Protein 6CDB (pdb70)

Organism: Staphylococcus aureus (NCBI:txid1280)

Solvent-accessible surface area: 12691 Å² total; per-residue (Å²): 149,146,125,65,104,82,30,94,106,141,56,59,81,39,120,142,9,20,69,33,130,13,36,58,66,0,0,72,20,8,16,118,63,104,6,22,22,29,94,0,14,149,105,21,87,6,17,105,66,9,0,30,89,11,0,121,61,0,86,76,46,134,3,2,96,34,144,121,114,78,155,43,81,22,9,22,16,38,62,124,128,10,19,62,61,10,102,124,57,64,118,108,81,120,61,126,176,182,80,104,82,46,109,89,173,55,68,90,37,114,140,7,19,66,32,135,14,40,58,70,0,0,73,19,8,20,116,58,84,5,31,31,28,86,0,14,157,111,22,81,5,20,109,60,8,0,48,76,11,1,156,54,0,86,75,40,132,1,2,95,29,107,209,90,67,194,47,86,22,28,26,15,31,61,117,129,11,16,64,62,10,99,124,56,70,121,110,84,126,67,126,181

Sequence (192 aa):
SEINTDTLERVTEIFKALGDYNRIRIMELLSVSEASVGHISHQLNLSQSNVSHQLKLLKSLHLVKAKRQGQSMIYSLDDIHVATMLKQAIHHANHPKINTDTLERVTEIFKALGDYNRIRIMELLSVSEASVGHISHQLNLSQSNVSHQLKLLKSLHLVKAKRQGQSMIYSLDDIHVATMLKQAIHHANHPK

GO terms:
  GO:0042802 identical protein binding (F, IPI)

B-factor: mean 38.33, std 10.95, range [23.07, 82.09]

Structure (mmCIF, N/CA/C/O backbone):
data_6CDB
#
_entry.id   6CDB
#
_cell.length_a   54.546
_cell.length_b   73.360
_cell.length_c   50.158
_cell.angle_alpha   90.000
_cell.angle_beta   90.000
_cell.angle_gamma   90.000
#
_symmetry.space_group_name_H-M   'P 21 21 2'
#
loop_
_entity.id
_entity.type
_entity.pdbx_description
1 polymer 'ArsR family transcriptional regulator'
2 non-polymer 'ZINC ION'
3 non-polymer 'CHLORIDE ION'
4 non-polymer 'TETRAETHYLENE GLYCOL'
5 non-polymer 'SODIUM ION'
6 water water
#
loop_
_atom_site.group_PDB
_atom_site.id
_atom_site.type_symbol
_atom_site.label_atom_id
_atom_site.label_alt_id
_atom_site.label_comp_id
_atom_site.label_asym_id
_atom_site.label_entity_id
_atom_site.label_seq_id
_atom_site.pdbx_PDB_ins_code
_atom_site.Cartn_x
_atom_site.Cartn_y
_atom_site.Cartn_z
_atom_site.occupancy
_atom_site.B_iso_or_equiv
_atom_site.auth_seq_id
_atom_site.auth_comp_id
_atom_site.auth_asym_id
_atom_site.auth_atom_id
_atom_site.pdbx_PDB_model_num
ATOM 1 N N . SER A 1 6 ? -12.615 82.680 -12.301 1.00 77.47 6 SER A N 1
ATOM 2 C CA . SER A 1 6 ? -13.722 82.765 -13.253 1.00 79.72 6 SER A CA 1
ATOM 3 C C . SER A 1 6 ? -13.286 83.466 -14.546 1.00 75.97 6 SER A C 1
ATOM 4 O O . SER A 1 6 ? -12.140 83.325 -14.972 1.00 77.43 6 SER A O 1
ATOM 7 N N . GLU A 1 7 ? -14.217 84.196 -15.173 1.00 76.61 7 GLU A N 1
ATOM 8 C CA . GLU A 1 7 ? -13.938 85.015 -16.360 1.00 72.64 7 GLU A CA 1
ATOM 9 C C . GLU A 1 7 ? -13.498 84.163 -17.556 1.00 69.72 7 GLU A C 1
ATOM 10 O O . GLU A 1 7 ? -12.640 84.566 -18.347 1.00 67.45 7 GLU A O 1
ATOM 16 N N . ILE A 1 8 ? -14.099 82.982 -17.711 1.00 71.08 8 ILE A N 1
ATOM 17 C CA . ILE A 1 8 ? -13.846 82.133 -18.883 1.00 64.68 8 ILE A CA 1
ATOM 18 C C . ILE A 1 8 ? -14.829 82.586 -19.963 1.00 62.85 8 ILE A C 1
ATOM 19 O O . ILE A 1 8 ? -15.996 82.186 -20.009 1.00 67.11 8 ILE A O 1
ATOM 24 N N . ASN A 1 9 ? -14.358 83.473 -20.816 1.00 58.28 9 ASN A N 1
ATOM 25 C CA . ASN A 1 9 ? -15.092 83.880 -21.997 1.00 55.07 9 ASN A CA 1
ATOM 26 C C . ASN A 1 9 ? -14.330 83.411 -23.233 1.00 52.44 9 ASN A C 1
ATOM 27 O O . ASN A 1 9 ? -13.231 82.847 -23.142 1.00 48.76 9 ASN A O 1
ATOM 32 N N . THR A 1 10 ? -14.936 83.652 -24.394 1.00 49.65 10 THR A N 1
ATOM 33 C CA . THR A 1 10 ? -14.370 83.193 -25.657 1.00 52.38 10 THR A CA 1
ATOM 34 C C . THR A 1 10 ? -12.951 83.710 -25.860 1.00 46.65 10 THR A C 1
ATOM 35 O O . THR A 1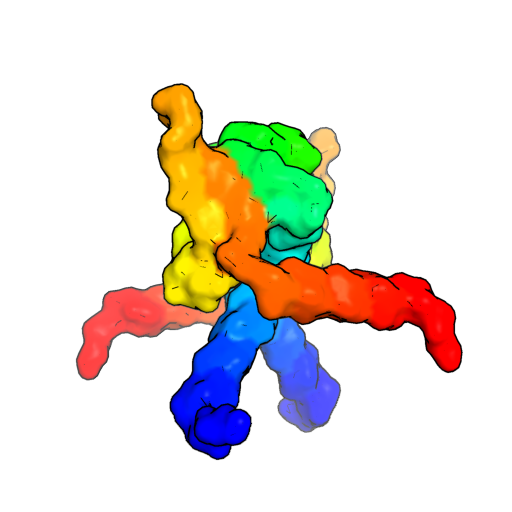 10 ? -12.056 82.948 -26.251 1.00 43.12 10 THR A O 1
ATOM 39 N N . ASP A 1 11 ? -12.729 85.003 -25.598 1.00 48.82 11 ASP A N 1
ATOM 40 C CA . ASP A 1 11 ? -11.398 85.594 -25.749 1.00 50.20 11 ASP A CA 1
ATOM 41 C C . ASP A 1 11 ? -10.354 84.837 -24.933 1.00 46.86 11 ASP A C 1
ATOM 42 O O . ASP A 1 11 ? -9.267 84.517 -25.436 1.00 45.74 11 ASP A O 1
ATOM 47 N N . THR A 1 12 ? -10.665 84.549 -23.665 1.00 43.39 12 THR A N 1
ATOM 48 C CA . THR A 1 12 ? -9.731 83.808 -22.825 1.00 43.54 12 THR A CA 1
ATOM 49 C C . THR A 1 12 ? -9.325 82.496 -23.480 1.00 40.44 12 THR A C 1
ATOM 50 O O . THR A 1 12 ? -8.134 82.178 -23.566 1.00 34.98 12 THR A O 1
ATOM 54 N N . LEU A 1 13 ? -10.307 81.712 -23.940 1.00 35.58 13 LEU A N 1
ATOM 55 C CA . LEU A 1 13 ? -9.982 80.406 -24.506 1.00 36.16 13 LEU A CA 1
ATOM 56 C C . LEU A 1 13 ? -9.246 80.541 -25.832 1.00 36.38 13 LEU A C 1
ATOM 57 O O . LEU A 1 13 ? -8.444 79.673 -26.183 1.00 34.79 13 LEU A O 1
ATOM 62 N N . GLU A 1 14 ? -9.487 81.618 -26.575 1.00 35.93 14 GLU A N 1
ATOM 63 C CA . GLU A 1 14 ? -8.681 81.850 -27.764 1.00 37.74 14 GLU A CA 1
ATOM 64 C C . GLU A 1 14 ? -7.221 82.108 -27.401 1.00 36.71 14 GLU A C 1
ATOM 65 O O . GLU A 1 14 ? -6.316 81.528 -28.017 1.00 35.17 14 GLU A O 1
ATOM 71 N N . ARG A 1 15 ? -6.967 82.965 -26.402 1.00 35.95 15 ARG A N 1
ATOM 72 C CA . ARG A 1 15 ? -5.585 83.201 -25.982 1.00 39.04 15 ARG A CA 1
ATOM 73 C C . ARG A 1 15 ? -4.943 81.921 -25.459 1.00 34.72 15 ARG A C 1
ATOM 74 O O . ARG A 1 15 ? -3.784 81.634 -25.772 1.00 32.37 15 ARG A O 1
ATOM 82 N N . VAL A 1 16 ? -5.696 81.126 -24.688 1.00 33.67 16 VAL A N 1
ATOM 83 C CA . VAL A 1 16 ? -5.219 79.813 -24.244 1.00 35.16 16 VAL A CA 1
ATOM 84 C C . VAL A 1 16 ? -4.827 78.954 -25.445 1.00 33.15 16 VAL A C 1
ATOM 85 O O . VAL A 1 16 ? -3.767 78.302 -25.465 1.00 30.28 16 VAL A O 1
ATOM 89 N N . THR A 1 17 ? -5.686 78.942 -26.464 1.00 33.07 17 THR A N 1
ATOM 90 C CA . THR A 1 17 ? -5.378 78.244 -27.705 1.00 32.22 17 THR A CA 1
ATOM 91 C C . THR A 1 17 ? -4.066 78.732 -28.312 1.00 33.64 17 THR A C 1
ATOM 92 O O . THR A 1 17 ? -3.256 77.923 -28.777 1.00 34.41 17 THR A O 1
ATOM 96 N N . GLU A 1 18 ? -3.826 80.047 -28.313 1.00 33.39 18 GLU A N 1
ATOM 97 C CA . GLU A 1 18 ? -2.577 80.539 -28.892 1.00 34.25 18 GLU A CA 1
ATOM 98 C C . GLU A 1 18 ? -1.368 80.104 -28.079 1.00 38.17 18 GLU A C 1
ATOM 99 O O . GLU A 1 18 ? -0.300 79.823 -28.652 1.00 34.07 18 GLU A O 1
ATOM 105 N N . ILE A 1 19 ? -1.519 80.047 -26.749 1.00 31.90 19 ILE A N 1
ATOM 106 C CA . ILE A 1 19 ? -0.436 79.577 -25.897 1.00 30.68 19 ILE A CA 1
ATOM 107 C C . ILE A 1 19 ? -0.070 78.146 -26.249 1.00 30.40 19 ILE A C 1
ATOM 108 O O . ILE A 1 19 ? 1.110 77.824 -26.451 1.00 32.34 19 ILE A O 1
ATOM 113 N N . PHE A 1 20 ? -1.066 77.260 -26.309 1.00 28.26 20 PHE A N 1
ATOM 114 C CA . PHE A 1 20 ? -0.761 75.863 -26.611 1.00 28.73 20 PHE A CA 1
ATOM 115 C C . PHE A 1 20 ? -0.265 75.690 -28.044 1.00 33.30 20 PHE A C 1
ATOM 116 O O . PHE A 1 20 ? 0.556 74.805 -28.317 1.00 31.33 20 PHE A O 1
ATOM 124 N N . LYS A 1 21 ? -0.763 76.504 -28.971 1.00 29.61 21 LYS A N 1
ATOM 125 C CA . LYS A 1 21 ? -0.270 76.438 -30.342 1.00 35.04 21 LYS A CA 1
ATOM 126 C C . LYS A 1 21 ? 1.207 76.794 -30.401 1.00 33.66 21 LYS A C 1
ATOM 127 O O . LYS A 1 21 ? 2.002 76.089 -31.030 1.00 35.19 21 LYS A O 1
ATOM 133 N N . ALA A 1 22 ? 1.599 77.876 -29.723 1.00 36.64 22 ALA A N 1
ATOM 134 C CA . ALA A 1 22 ? 3.007 78.259 -29.710 1.00 34.65 22 ALA A CA 1
ATOM 135 C C . ALA A 1 22 ? 3.864 77.214 -29.011 1.00 36.72 22 ALA A C 1
ATOM 136 O O . ALA A 1 22 ? 5.008 76.972 -29.413 1.00 35.62 22 ALA A O 1
ATOM 138 N N . LEU A 1 23 ? 3.345 76.588 -27.956 1.00 32.96 23 LEU A N 1
ATOM 139 C CA . LEU A 1 23 ? 4.146 75.569 -27.294 1.00 32.07 23 LEU A CA 1
ATOM 140 C C . LEU A 1 23 ? 4.153 74.245 -28.041 1.00 30.56 23 LEU A C 1
ATOM 141 O O . LEU A 1 23 ? 4.866 73.330 -27.624 1.00 31.03 23 LEU A O 1
ATOM 146 N N . GLY A 1 24 ? 3.356 74.093 -29.100 1.00 32.47 24 GLY A N 1
ATOM 147 C CA . GLY A 1 24 ? 3.381 72.857 -29.858 1.00 29.67 24 GLY A CA 1
ATOM 148 C C . GLY A 1 24 ? 4.566 72.823 -30.816 1.00 34.58 24 GLY A C 1
ATOM 149 O O . GLY A 1 24 ? 4.392 72.695 -32.026 1.00 33.14 24 GLY A O 1
ATOM 150 N N . ASP A 1 25 ? 5.776 72.937 -30.283 1.00 32.08 25 ASP A N 1
ATOM 151 C CA . ASP A 1 25 ? 6.987 73.064 -31.095 1.00 33.61 25 ASP A CA 1
ATOM 152 C C . ASP A 1 25 ? 8.137 72.473 -30.295 1.00 35.00 25 ASP A C 1
ATOM 153 O O . ASP A 1 25 ? 8.407 72.942 -29.186 1.00 31.73 25 ASP A O 1
ATOM 158 N N . TYR A 1 26 ? 8.809 71.458 -30.854 1.00 34.52 26 TYR A N 1
ATOM 159 C CA . TYR A 1 26 ? 9.806 70.698 -30.093 1.00 34.87 26 TYR A CA 1
ATOM 160 C C . TYR A 1 26 ? 10.912 71.593 -29.549 1.00 33.11 26 TYR A C 1
ATOM 161 O O . TYR A 1 26 ? 11.300 71.484 -28.378 1.00 31.05 26 TYR A O 1
ATOM 170 N N . ASN A 1 27 ? 11.454 72.465 -30.398 1.00 33.26 27 ASN A N 1
ATOM 171 C CA . ASN A 1 27 ? 12.547 73.331 -29.975 1.00 32.61 27 ASN A CA 1
ATOM 172 C C . ASN A 1 27 ? 12.082 74.367 -28.964 1.00 29.26 27 ASN A C 1
ATOM 173 O O . ASN A 1 27 ? 12.827 74.711 -28.039 1.00 27.57 27 ASN A O 1
ATOM 178 N N . ARG A 1 28 ? 10.864 74.887 -29.129 1.00 28.90 28 ARG A N 1
ATOM 179 C CA . ARG A 1 28 ? 10.321 75.804 -28.130 1.00 29.61 28 ARG A CA 1
ATOM 180 C C . ARG A 1 28 ? 10.120 75.105 -26.793 1.00 27.43 28 ARG A C 1
ATOM 181 O O . ARG A 1 28 ? 10.352 75.700 -25.741 1.00 26.89 28 ARG A O 1
ATOM 189 N N . ILE A 1 29 ? 9.689 73.843 -26.813 1.00 28.15 29 ILE A N 1
ATOM 190 C CA . ILE A 1 29 ? 9.604 73.080 -25.572 1.00 28.63 29 ILE A CA 1
ATOM 191 C C . ILE A 1 29 ? 10.992 72.896 -24.957 1.00 28.13 29 ILE A C 1
ATOM 192 O O . ILE A 1 29 ? 11.155 72.950 -23.732 1.00 25.16 29 ILE A O 1
ATOM 197 N N . ARG A 1 30 ? 12.016 72.690 -25.791 1.00 26.87 30 ARG A N 1
ATOM 198 C CA . ARG A 1 30 ? 13.363 72.526 -25.244 1.00 29.16 30 ARG A CA 1
ATOM 199 C C . ARG A 1 30 ? 13.857 73.817 -24.605 1.00 27.38 30 ARG A C 1
ATOM 200 O O . ARG A 1 30 ? 14.477 73.802 -23.524 1.00 28.12 30 ARG A O 1
ATOM 208 N N . ILE A 1 31 ? 13.596 74.945 -25.259 1.00 26.43 31 ILE A N 1
ATOM 209 C CA . ILE A 1 31 ? 13.938 76.238 -24.674 1.00 26.28 31 ILE A CA 1
ATOM 210 C C . ILE A 1 31 ? 13.202 76.429 -23.349 1.00 27.44 31 ILE A C 1
ATOM 211 O O . ILE A 1 31 ? 13.795 76.838 -22.340 1.00 27.34 31 ILE A O 1
ATOM 216 N N . MET A 1 32 ? 11.893 76.138 -23.335 1.00 28.17 32 MET A N 1
ATOM 217 C CA . MET A 1 32 ? 11.102 76.365 -22.127 1.00 28.01 32 MET A CA 1
ATOM 218 C C . MET A 1 32 ? 11.555 75.465 -20.989 1.00 25.95 32 MET A C 1
ATOM 219 O O . MET A 1 32 ? 11.574 75.888 -19.831 1.00 27.15 32 MET A O 1
ATOM 224 N N . GLU A 1 33 ? 11.886 74.209 -21.286 1.00 25.79 33 GLU A N 1
ATOM 225 C CA . GLU A 1 33 ? 12.360 73.323 -20.231 1.00 31.21 33 GLU A CA 1
ATOM 226 C C . GLU A 1 33 ? 13.699 73.812 -19.674 1.00 31.92 33 GLU A C 1
ATOM 227 O O . GLU A 1 33 ? 13.903 73.828 -18.448 1.00 31.61 33 GLU A O 1
ATOM 233 N N . LEU A 1 34 ? 14.606 74.261 -20.555 1.00 27.83 34 LEU A N 1
ATOM 234 C CA . LEU A 1 34 ? 15.865 74.841 -20.081 1.00 31.02 34 LEU A CA 1
ATOM 235 C C . LEU A 1 34 ? 15.605 75.999 -19.119 1.00 31.19 34 LEU A C 1
ATOM 236 O O . LEU A 1 34 ? 16.209 76.084 -18.038 1.00 28.51 34 LEU A O 1
ATOM 241 N N . LEU A 1 35 ? 14.712 76.913 -19.507 1.00 31.10 35 LEU A N 1
ATOM 242 C CA . LEU A 1 35 ? 14.392 78.054 -18.652 1.00 30.23 35 LEU A CA 1
ATOM 243 C C . LEU A 1 35 ? 13.697 77.621 -17.371 1.00 32.24 35 LEU A C 1
ATOM 244 O O . LEU A 1 35 ? 13.811 78.308 -16.345 1.00 31.82 35 LEU A O 1
ATOM 249 N N . SER A 1 36 ? 12.978 76.495 -17.413 1.00 30.52 36 SER A N 1
ATOM 250 C CA . SER A 1 36 ? 12.329 75.960 -16.222 1.00 31.09 36 SER A CA 1
ATOM 251 C C . SER A 1 36 ? 13.352 75.471 -15.212 1.00 37.15 36 SER A C 1
ATOM 252 O O . SER A 1 36 ? 13.101 75.528 -14.002 1.00 37.83 36 SER A O 1
ATOM 255 N N . VAL A 1 37 ? 14.496 74.979 -15.684 1.00 34.01 37 VAL A N 1
ATOM 256 C CA . VAL A 1 37 ? 15.588 74.645 -14.770 1.00 36.60 37 VAL A CA 1
ATOM 257 C C . VAL A 1 37 ? 16.316 75.904 -14.307 1.00 37.34 37 VAL A C 1
ATOM 258 O O . VAL A 1 37 ? 16.547 76.094 -13.109 1.00 41.43 37 VAL A O 1
ATOM 262 N N . SER A 1 38 ? 16.692 76.784 -15.235 1.00 35.97 38 SER A N 1
ATOM 263 C CA . SER A 1 38 ? 17.427 77.977 -14.844 1.00 38.51 38 SER A CA 1
ATOM 264 C C . SER A 1 38 ? 17.288 79.074 -15.893 1.00 38.60 38 SER A C 1
ATOM 265 O O . SER A 1 38 ? 17.308 78.798 -17.097 1.00 36.91 38 SER A O 1
ATOM 268 N N . GLU A 1 39 ? 17.181 80.319 -15.425 1.00 37.55 39 GLU A N 1
ATOM 269 C CA . GLU A 1 39 ? 17.174 81.455 -16.337 1.00 38.98 39 GLU A CA 1
ATOM 270 C C . GLU A 1 39 ? 18.496 81.519 -17.095 1.00 36.30 39 GLU A C 1
ATOM 271 O O . GLU A 1 39 ? 19.531 81.048 -16.621 1.00 38.21 39 GLU A O 1
ATOM 277 N N . ALA A 1 40 ? 18.462 82.099 -18.292 1.00 36.54 40 ALA A N 1
ATOM 278 C CA . ALA A 1 40 ? 19.638 82.043 -19.153 1.00 34.91 40 ALA A CA 1
ATOM 279 C C . ALA A 1 40 ? 19.558 83.121 -20.223 1.00 36.45 40 ALA A C 1
ATOM 280 O O . ALA A 1 40 ? 18.487 83.671 -20.508 1.00 32.95 40 ALA A O 1
ATOM 282 N N . SER A 1 41 ? 20.715 83.404 -20.816 1.00 36.12 41 SER A N 1
ATOM 283 C CA . SER A 1 41 ? 20.853 84.323 -21.931 1.00 33.51 41 SER A CA 1
ATOM 284 C C . SER A 1 41 ? 20.621 83.583 -23.238 1.00 32.47 41 SER A C 1
ATOM 285 O O . SER A 1 41 ? 20.613 82.355 -23.287 1.00 31.50 41 SER A O 1
ATOM 288 N N . VAL A 1 42 ? 20.461 84.352 -24.318 1.00 32.62 42 VAL A N 1
ATOM 289 C CA . VAL A 1 42 ? 20.321 83.748 -25.644 1.00 35.56 42 VAL A CA 1
ATOM 290 C C . VAL A 1 42 ? 21.560 82.938 -26.007 1.00 36.50 42 VAL A C 1
ATOM 291 O O . VAL A 1 42 ? 21.455 81.828 -26.542 1.00 35.04 42 VAL A O 1
ATOM 295 N N . GLY A 1 43 ? 22.750 83.481 -25.741 1.00 37.89 43 GLY A N 1
ATOM 296 C CA . GLY A 1 43 ? 23.969 82.746 -26.049 1.00 37.06 43 GLY A CA 1
ATOM 297 C C . GLY A 1 43 ? 24.051 81.419 -25.319 1.00 33.19 43 GLY A C 1
ATOM 298 O O . GLY A 1 43 ? 24.437 80.399 -25.898 1.00 32.61 43 GLY A O 1
ATOM 299 N N . HIS A 1 44 ? 23.652 81.403 -24.050 1.00 33.26 44 HIS A N 1
ATOM 300 C CA . HIS A 1 44 ? 23.698 80.159 -23.292 1.00 35.31 44 HIS A CA 1
ATOM 301 C C . HIS A 1 44 ? 22.652 79.162 -23.777 1.00 36.10 44 HIS A C 1
ATOM 302 O O . HIS A 1 44 ? 22.940 77.963 -23.891 1.00 32.82 44 HIS A O 1
ATOM 309 N N . ILE A 1 45 ? 21.429 79.628 -24.051 1.00 33.45 45 ILE A N 1
ATOM 310 C CA . ILE A 1 45 ? 20.394 78.740 -24.580 1.00 31.91 45 ILE A CA 1
ATOM 311 C C . ILE A 1 45 ? 20.857 78.129 -25.891 1.00 32.00 45 ILE A C 1
ATOM 312 O O . ILE A 1 45 ? 20.797 76.909 -26.095 1.00 31.72 45 ILE A O 1
ATOM 317 N N . SER A 1 46 ? 21.336 78.985 -26.796 1.00 33.56 46 SER A N 1
ATOM 318 C CA . SER A 1 46 ? 21.820 78.551 -28.098 1.00 31.13 46 SER A CA 1
ATOM 319 C C . SER A 1 46 ? 22.913 77.498 -27.953 1.00 33.59 46 SER A C 1
ATOM 320 O O . SER A 1 46 ? 22.843 76.425 -28.567 1.00 32.56 46 SER A O 1
ATOM 323 N N . HIS A 1 47 ? 23.917 77.778 -27.113 1.00 33.44 47 HIS A N 1
ATOM 324 C CA . HIS A 1 47 ? 25.016 76.832 -26.930 1.00 35.31 47 HIS A CA 1
ATOM 325 C C . HIS A 1 47 ? 24.526 75.515 -26.337 1.00 33.91 47 HIS A C 1
ATOM 326 O O . HIS A 1 47 ? 24.865 74.433 -26.830 1.00 32.95 47 HIS A O 1
ATOM 333 N N . GLN A 1 48 ? 23.707 75.589 -25.286 1.00 33.29 48 GLN A N 1
ATOM 334 C CA . GLN A 1 48 ? 23.268 74.383 -24.592 1.00 33.93 48 GLN A CA 1
ATOM 335 C C . GLN A 1 48 ? 22.410 73.494 -25.487 1.00 34.22 48 GLN A C 1
ATOM 336 O O . GLN A 1 48 ? 22.559 72.266 -25.466 1.00 31.65 48 GLN A O 1
ATOM 342 N N . LEU A 1 49 ? 21.502 74.085 -26.272 1.00 31.13 49 LEU A N 1
ATOM 343 C CA . LEU A 1 49 ? 20.585 73.292 -27.093 1.00 31.64 49 LEU A CA 1
ATOM 344 C C . LEU A 1 49 ? 21.111 73.021 -28.501 1.00 29.25 49 LEU A C 1
ATOM 345 O O . LEU A 1 49 ? 20.485 72.262 -29.241 1.00 32.94 49 LEU A O 1
ATOM 350 N N . ASN A 1 50 ? 22.247 73.600 -28.875 1.00 33.86 50 ASN A N 1
ATOM 351 C CA . ASN A 1 50 ? 22.779 73.496 -30.234 1.00 34.39 50 ASN A CA 1
ATOM 352 C C . ASN A 1 50 ? 21.768 74.030 -31.249 1.00 34.07 50 ASN A C 1
ATOM 353 O O . ASN A 1 50 ? 21.384 73.359 -32.215 1.00 32.03 50 ASN A O 1
ATOM 358 N N . LEU A 1 51 ? 21.336 75.263 -31.005 1.00 32.83 51 LEU A N 1
ATOM 359 C CA . LEU A 1 51 ? 20.467 76.028 -31.881 1.00 30.88 51 LEU A CA 1
ATOM 360 C C . LEU A 1 51 ? 21.146 77.362 -32.149 1.00 30.53 51 LEU A C 1
ATOM 361 O O . LEU A 1 51 ? 21.867 77.880 -31.293 1.00 34.39 51 LEU A O 1
ATOM 366 N N . SER A 1 52 ? 20.951 77.908 -33.340 1.00 30.99 52 SER A N 1
ATOM 367 C CA . SER A 1 52 ? 21.599 79.174 -33.643 1.00 32.71 52 SER A CA 1
ATOM 368 C C . SER A 1 52 ? 21.018 80.290 -32.779 1.00 35.56 52 SER A C 1
ATOM 369 O O . SER A 1 52 ? 19.888 80.211 -32.293 1.00 33.99 52 SER A O 1
ATOM 372 N N . GLN A 1 53 ? 21.816 81.340 -32.568 1.00 35.45 53 GLN A N 1
ATOM 373 C CA . GLN A 1 53 ? 21.319 82.473 -31.793 1.00 35.92 53 GLN A CA 1
ATOM 374 C C . GLN A 1 53 ? 20.154 83.158 -32.499 1.00 36.99 53 GLN A C 1
ATOM 375 O O . GLN A 1 53 ? 19.202 83.594 -31.845 1.00 34.29 53 GLN A O 1
ATOM 381 N N . SER A 1 54 ? 20.219 83.271 -33.833 1.00 37.57 54 SER A N 1
ATOM 382 C CA . SER A 1 54 ? 19.103 83.803 -34.615 1.00 38.85 54 SER A CA 1
ATOM 383 C C . SER A 1 54 ? 17.800 83.087 -34.289 1.00 34.08 54 SER A C 1
ATOM 384 O O . SER A 1 54 ? 16.775 83.716 -34.000 1.00 36.04 54 SER A O 1
ATOM 387 N N . ASN A 1 55 ? 17.830 81.758 -34.373 1.00 34.02 55 ASN A N 1
ATOM 388 C CA . ASN A 1 55 ? 16.643 80.946 -34.163 1.00 34.87 55 ASN A CA 1
ATOM 389 C C . ASN A 1 55 ? 16.126 81.091 -32.731 1.00 35.79 55 ASN A C 1
ATOM 390 O O . ASN A 1 55 ? 14.939 81.343 -32.512 1.00 31.73 55 ASN A O 1
ATOM 395 N N . VAL A 1 56 ? 17.015 80.945 -31.742 1.00 34.68 56 VAL A N 1
ATOM 396 C CA . VAL A 1 56 ? 16.612 81.106 -30.343 1.00 33.92 56 VAL A CA 1
ATOM 397 C C . VAL A 1 56 ? 15.941 82.458 -30.141 1.00 35.42 56 VAL A C 1
ATOM 398 O O . VAL A 1 56 ? 14.866 82.558 -29.532 1.00 36.16 56 VAL A O 1
ATOM 402 N N . SER A 1 57 ? 16.561 83.519 -30.667 1.00 35.62 57 SER A N 1
ATOM 403 C CA . SER A 1 57 ? 16.002 84.859 -30.525 1.00 36.63 57 SER A CA 1
ATOM 404 C C . SER A 1 57 ? 14.620 84.958 -31.154 1.00 37.44 57 SER A C 1
ATOM 405 O O . SER A 1 57 ? 13.714 85.559 -30.572 1.00 35.71 57 SER A O 1
ATOM 408 N N . HIS A 1 58 ? 14.441 84.388 -32.345 1.00 37.24 58 HIS A N 1
ATOM 409 C CA . HIS A 1 58 ? 13.122 84.400 -32.977 1.00 38.29 58 HIS A CA 1
ATOM 410 C C . HIS A 1 58 ? 12.078 83.724 -32.081 1.00 37.33 58 HIS A C 1
ATOM 411 O O . HI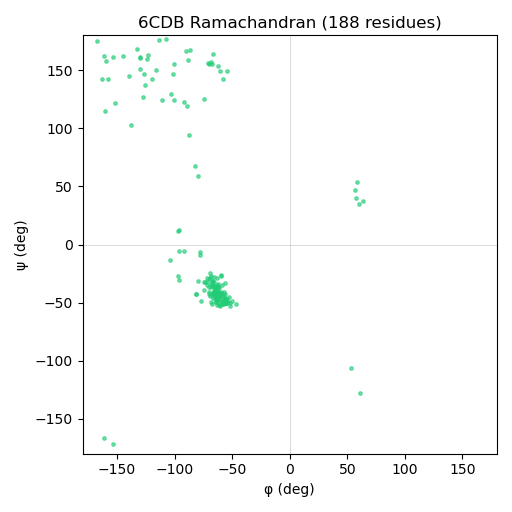S A 1 58 ? 11.012 84.299 -31.785 1.00 38.01 58 HIS A O 1
ATOM 418 N N . GLN A 1 59 ? 12.384 82.507 -31.615 1.00 34.20 59 GLN A N 1
ATOM 419 C CA . GLN A 1 59 ? 11.422 81.768 -30.801 1.00 36.66 59 GLN A CA 1
ATOM 420 C C . GLN A 1 59 ? 11.112 82.502 -29.503 1.00 35.52 59 GLN A C 1
ATOM 421 O O . GLN A 1 59 ? 9.970 82.489 -29.038 1.00 34.70 59 GLN A O 1
ATOM 427 N N . LEU A 1 60 ? 12.110 83.167 -28.917 1.00 34.02 60 LEU A N 1
ATOM 428 C CA . LEU A 1 60 ? 11.890 83.897 -27.671 1.00 34.46 60 LEU A CA 1
ATOM 429 C C . LEU A 1 60 ? 11.091 85.175 -27.891 1.00 37.35 60 LEU A C 1
ATOM 430 O O . LEU A 1 60 ? 10.349 85.592 -26.992 1.00 35.32 60 LEU A O 1
ATOM 435 N N . LYS A 1 61 ? 11.236 85.830 -29.052 1.00 38.36 61 LYS A N 1
ATOM 436 C CA . LYS A 1 61 ? 10.327 86.933 -29.356 1.00 38.27 61 LYS A CA 1
ATOM 437 C C . LYS A 1 61 ? 8.898 86.433 -29.386 1.00 34.82 61 LYS A C 1
ATOM 438 O O . LYS A 1 61 ? 7.998 87.064 -28.815 1.00 39.13 61 LYS A O 1
ATOM 444 N N . LEU A 1 62 ? 8.670 85.281 -30.028 1.00 32.93 62 LEU A N 1
ATOM 445 C CA . LEU A 1 62 ? 7.305 84.756 -30.063 1.00 36.78 62 LEU A CA 1
ATOM 446 C C . LEU A 1 62 ? 6.810 84.408 -28.659 1.00 37.21 62 LEU A C 1
ATOM 447 O O . LEU A 1 62 ? 5.703 84.793 -28.271 1.00 35.22 62 LEU A O 1
ATOM 452 N N . LEU A 1 63 ? 7.624 83.686 -27.882 1.00 31.76 63 LEU A N 1
ATOM 453 C CA . LEU A 1 63 ? 7.209 83.283 -26.540 1.00 31.40 63 LEU A CA 1
ATOM 454 C C . LEU A 1 63 ? 6.973 84.492 -25.644 1.00 32.74 63 LEU A C 1
ATOM 455 O O . LEU A 1 63 ? 6.070 84.479 -24.793 1.00 34.27 63 LEU A O 1
ATOM 460 N N . LYS A 1 64 ? 7.757 85.555 -25.831 1.00 31.18 64 LYS A N 1
ATOM 461 C CA . LYS A 1 64 ? 7.572 86.758 -25.024 1.00 34.12 64 LYS A CA 1
ATOM 462 C C . LYS A 1 64 ? 6.268 87.468 -25.388 1.00 36.25 64 LYS A C 1
ATOM 463 O O . LYS A 1 64 ? 5.538 87.930 -24.499 1.00 33.49 64 LYS A O 1
ATOM 469 N N . SER A 1 65 ? 5.948 87.548 -26.685 1.00 35.08 65 SER A N 1
ATOM 470 C CA . SER A 1 65 ? 4.710 88.215 -27.080 1.00 39.75 65 SER A CA 1
ATOM 471 C C . SER A 1 65 ? 3.483 87.552 -26.462 1.00 38.41 65 SER A C 1
ATOM 472 O O . SER A 1 65 ? 2.450 88.206 -26.284 1.00 39.82 65 SER A O 1
ATOM 475 N N . LEU A 1 66 ? 3.571 86.262 -26.137 1.00 35.65 66 LEU A N 1
ATOM 476 C CA . LEU A 1 66 ? 2.482 85.5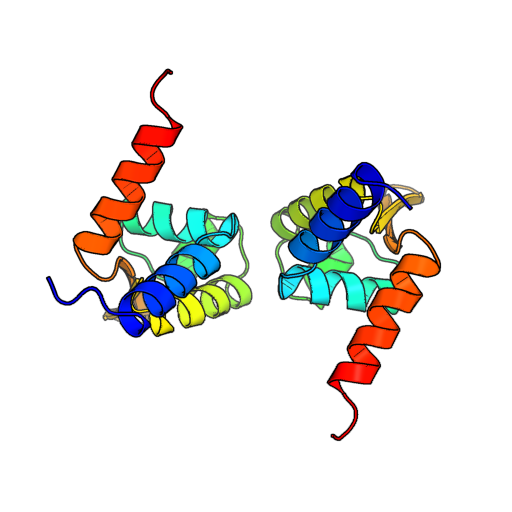37 -25.504 1.00 36.02 66 LEU A CA 1
ATOM 477 C C . LEU A 1 66 ? 2.635 85.461 -23.993 1.00 35.68 66 LEU A C 1
ATOM 478 O O . LEU A 1 66 ? 1.906 84.703 -23.347 1.00 30.63 66 LEU A O 1
ATOM 483 N N . HIS A 1 67 ? 3.564 86.228 -23.422 1.00 34.29 67 HIS A N 1
ATOM 484 C CA . HIS A 1 67 ? 3.769 86.287 -21.975 1.00 33.95 67 HIS A CA 1
ATOM 485 C C . HIS A 1 67 ? 4.128 84.927 -21.405 1.00 33.62 67 HIS A C 1
ATOM 486 O O . HIS A 1 67 ? 3.747 84.593 -20.284 1.00 32.72 67 HIS A O 1
ATOM 493 N N . LEU A 1 68 ? 4.878 84.140 -22.170 1.00 31.84 68 LEU A N 1
ATOM 494 C CA . LEU A 1 68 ? 5.374 82.856 -21.693 1.00 31.53 68 LEU A CA 1
ATOM 495 C C . LEU A 1 68 ? 6.803 82.926 -21.165 1.00 33.07 68 LEU A C 1
ATOM 496 O O . LEU A 1 68 ? 7.178 82.109 -20.317 1.00 27.19 68 LEU A O 1
ATOM 501 N N . VAL A 1 69 ? 7.612 83.871 -21.653 1.00 32.23 69 VAL A N 1
ATOM 502 C CA . VAL A 1 69 ? 8.912 84.178 -21.072 1.00 30.88 69 VAL A CA 1
ATOM 503 C C . VAL A 1 69 ? 8.983 85.683 -20.876 1.00 32.72 69 VAL A C 1
ATOM 504 O O . VAL A 1 69 ? 8.230 86.445 -21.479 1.00 32.79 69 VAL A O 1
ATOM 508 N N . LYS A 1 70 ? 9.890 86.105 -20.005 1.00 32.93 70 LYS A N 1
ATOM 509 C CA . LYS A 1 70 ? 10.213 87.513 -19.846 1.00 34.28 70 LYS A CA 1
ATOM 510 C C . LYS A 1 70 ? 11.728 87.643 -19.851 1.00 36.24 70 LYS A C 1
ATOM 511 O O . LYS A 1 70 ? 12.457 86.644 -19.752 1.00 35.48 70 LYS A O 1
ATOM 517 N N . ALA A 1 71 ? 12.211 88.885 -19.959 1.00 38.62 71 ALA A N 1
ATOM 518 C CA . ALA A 1 71 ? 13.647 89.122 -20.037 1.00 41.88 71 ALA A CA 1
ATOM 519 C C . ALA A 1 71 ? 14.042 90.343 -19.217 1.00 44.66 71 ALA A C 1
ATOM 520 O O . ALA A 1 71 ? 13.291 91.317 -19.129 1.00 42.36 71 ALA A O 1
ATOM 522 N N . LYS A 1 72 ? 15.231 90.277 -18.619 1.00 45.90 72 LYS A N 1
ATOM 523 C CA . LYS A 1 72 ? 15.826 91.386 -17.887 1.00 50.83 72 LYS A CA 1
ATOM 524 C C . LYS A 1 72 ? 17.251 91.583 -18.383 1.00 51.65 72 LYS A C 1
ATOM 525 O O . LYS A 1 72 ? 17.896 90.640 -18.836 1.00 49.48 72 LYS A O 1
ATOM 531 N N . ARG A 1 73 ? 17.743 92.813 -18.309 1.00 55.23 73 ARG A N 1
ATOM 532 C CA . ARG A 1 73 ? 19.115 93.090 -18.711 1.00 59.02 73 ARG A CA 1
ATOM 533 C C . ARG A 1 73 ? 20.022 92.975 -17.490 1.00 59.90 73 ARG A C 1
ATOM 534 O O . ARG A 1 73 ? 19.806 93.654 -16.482 1.00 61.78 73 ARG A O 1
ATOM 542 N N . GLN A 1 74 ? 21.019 92.098 -17.573 1.00 61.44 74 GLN A N 1
ATOM 543 C CA . GLN A 1 74 ? 21.997 91.916 -16.509 1.00 63.66 74 GLN A CA 1
ATOM 544 C C . GLN A 1 74 ? 23.392 92.040 -17.104 1.00 63.72 74 GLN A C 1
ATOM 545 O O . GLN A 1 74 ? 23.718 91.360 -18.086 1.00 63.96 74 GLN A O 1
ATOM 551 N N . GLY A 1 75 ? 24.207 92.911 -16.511 1.00 66.39 75 GLY A N 1
ATOM 552 C CA . GLY A 1 75 ? 25.512 93.224 -17.060 1.00 63.56 75 GLY A CA 1
ATOM 553 C C . GLY A 1 75 ? 25.410 93.642 -18.512 1.00 65.72 75 GLY A C 1
ATOM 554 O O . GLY A 1 75 ? 24.925 94.735 -18.824 1.00 65.12 75 GLY A O 1
ATOM 555 N N . GLN A 1 76 ? 25.827 92.754 -19.414 1.00 64.45 76 GLN A N 1
ATOM 556 C CA . GLN A 1 76 ? 25.808 93.030 -20.841 1.00 64.10 76 GLN A CA 1
ATOM 557 C C . GLN A 1 76 ? 24.673 92.338 -21.591 1.00 62.72 76 GLN A C 1
ATOM 558 O O . GLN A 1 76 ? 24.406 92.708 -22.740 1.00 67.31 76 GLN A O 1
ATOM 564 N N . SER A 1 77 ? 23.987 91.366 -20.989 1.00 60.64 77 SER A N 1
ATOM 565 C CA . SER A 1 77 ? 23.154 90.450 -21.758 1.00 60.50 77 SER A CA 1
ATOM 566 C C . SER A 1 77 ? 21.698 90.438 -21.293 1.00 58.62 77 SER A C 1
ATOM 567 O O . SER A 1 77 ? 21.358 90.890 -20.192 1.00 55.97 77 SER A O 1
ATOM 570 N N . MET A 1 78 ? 20.840 89.909 -22.171 1.00 53.17 78 MET A N 1
ATOM 571 C CA . MET A 1 78 ? 19.432 89.676 -21.874 1.00 50.20 78 MET A CA 1
ATOM 572 C C . MET A 1 78 ? 19.266 88.284 -21.272 1.00 44.49 78 MET A C 1
ATOM 573 O O . MET A 1 78 ? 19.578 87.276 -21.915 1.00 44.31 78 MET A O 1
ATOM 578 N N . ILE A 1 79 ? 18.769 88.231 -20.045 1.00 43.18 79 ILE A N 1
ATOM 579 C CA . ILE A 1 79 ? 18.507 86.985 -19.340 1.00 37.15 79 ILE A CA 1
ATOM 580 C C . ILE A 1 79 ? 17.015 86.699 -19.435 1.00 39.78 79 ILE A C 1
ATOM 581 O O . ILE A 1 79 ? 16.187 87.538 -19.052 1.00 40.13 79 ILE A O 1
ATOM 586 N N . TYR A 1 80 ? 16.671 85.521 -19.947 1.00 35.20 80 TYR A N 1
ATOM 587 C CA . TYR A 1 80 ? 15.287 85.108 -20.088 1.00 35.79 80 TYR A CA 1
ATOM 588 C C . TYR A 1 80 ? 14.883 84.166 -18.967 1.00 33.88 80 TYR A C 1
ATOM 589 O O . TYR A 1 80 ? 15.716 83.490 -18.364 1.00 32.00 80 TYR A O 1
ATOM 598 N N . SER A 1 81 ? 13.579 84.132 -18.695 1.00 33.22 81 SER A N 1
ATOM 599 C CA . SER A 1 81 ? 13.037 83.224 -17.701 1.00 32.58 81 SER A CA 1
ATOM 600 C C . SER A 1 81 ? 11.594 82.927 -18.068 1.00 28.69 81 SER A C 1
ATOM 601 O O . SER A 1 81 ? 10.974 83.656 -18.846 1.00 28.43 81 SER A O 1
ATOM 604 N N . LEU A 1 82 ? 11.064 81.838 -17.519 1.00 29.70 82 LEU A N 1
ATOM 605 C CA . LEU A 1 82 ? 9.624 81.631 -17.610 1.00 30.07 82 LEU A CA 1
ATOM 606 C C . LEU A 1 82 ? 8.917 82.818 -16.969 1.00 31.16 82 LEU A C 1
ATOM 607 O O . LEU A 1 82 ? 9.382 83.368 -15.964 1.00 31.78 82 LEU A O 1
ATOM 612 N N . ASP A 1 83 ? 7.790 83.220 -17.561 1.00 30.91 83 ASP A N 1
ATOM 613 C CA . ASP A 1 83 ? 7.195 84.507 -17.214 1.00 31.74 83 ASP A CA 1
ATOM 614 C C . ASP A 1 83 ? 6.793 84.569 -15.742 1.00 30.47 83 ASP A C 1
ATOM 615 O O . ASP A 1 83 ? 7.169 85.507 -15.034 1.00 29.82 83 ASP A O 1
ATOM 620 N N . ASP A 1 84 ? 6.028 83.588 -15.263 1.00 31.67 84 ASP A N 1
ATOM 621 C CA . ASP A 1 84 ? 5.649 83.553 -13.848 1.00 29.58 84 ASP A CA 1
ATOM 622 C C . ASP A 1 84 ? 5.382 82.105 -13.447 1.00 30.29 84 ASP A C 1
ATOM 623 O O . ASP A 1 84 ? 5.620 81.170 -14.217 1.00 26.88 84 ASP A O 1
ATOM 628 N N . ILE A 1 85 ? 4.853 81.926 -12.2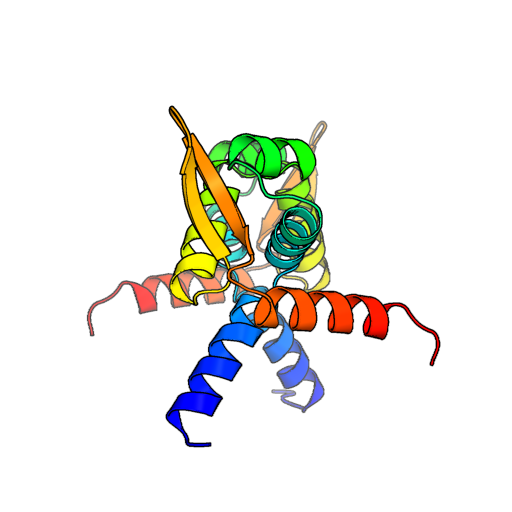37 1.00 31.51 85 ILE A N 1
ATOM 629 C CA . ILE A 1 85 ? 4.689 80.588 -11.682 1.00 29.34 85 ILE A CA 1
ATOM 630 C C . ILE A 1 85 ? 3.626 79.772 -12.429 1.00 29.26 85 ILE A C 1
ATOM 631 O O . ILE A 1 85 ? 3.663 78.535 -12.408 1.00 28.38 85 ILE A O 1
ATOM 636 N N . HIS A 1 86 ? 2.637 80.420 -13.053 1.00 25.25 86 HIS A N 1
ATOM 637 C CA . HIS A 1 86 ? 1.648 79.651 -13.803 1.00 29.10 86 HIS A CA 1
ATOM 638 C C . HIS A 1 86 ? 2.286 78.963 -15.001 1.00 27.28 86 HIS A C 1
ATOM 639 O O . HIS A 1 86 ? 1.951 77.815 -15.319 1.00 23.78 86 HIS A O 1
ATOM 646 N N . VAL A 1 87 ? 3.197 79.656 -15.679 1.00 25.18 87 VAL A N 1
ATOM 647 C CA . VAL A 1 87 ? 3.875 79.067 -16.832 1.00 26.69 87 VAL A CA 1
ATOM 648 C C . VAL A 1 87 ? 4.773 77.917 -16.390 1.00 25.89 87 VAL A C 1
ATOM 649 O O . VAL A 1 87 ? 4.729 76.820 -16.966 1.00 26.66 87 VAL A O 1
ATOM 653 N N . ALA A 1 88 ? 5.563 78.132 -15.327 1.00 24.78 88 ALA A N 1
ATOM 654 C CA . ALA A 1 88 ? 6.399 77.057 -14.798 1.00 25.49 88 ALA A CA 1
ATOM 655 C C . ALA A 1 88 ? 5.557 75.863 -14.381 1.00 27.14 88 ALA A C 1
ATOM 656 O O . ALA A 1 88 ? 5.922 74.708 -14.651 1.00 25.14 88 ALA A O 1
ATOM 658 N N . THR A 1 89 ? 4.423 76.117 -13.725 1.00 25.85 89 THR A N 1
ATOM 659 C CA . THR A 1 89 ? 3.615 75.014 -13.227 1.00 25.58 89 THR A CA 1
ATOM 660 C C . THR A 1 89 ? 2.992 74.247 -14.385 1.00 28.13 89 THR A C 1
ATOM 661 O O . THR A 1 89 ? 3.089 73.016 -14.447 1.00 27.52 89 THR A O 1
ATOM 665 N N . MET A 1 90 ? 2.359 74.965 -15.318 1.00 24.20 90 MET A N 1
ATOM 666 C CA . MET A 1 90 ? 1.839 74.345 -16.535 1.00 27.29 90 MET A CA 1
ATOM 667 C C . MET A 1 90 ? 2.866 73.414 -17.177 1.00 25.63 90 MET A C 1
ATOM 668 O O . MET A 1 90 ? 2.578 72.237 -17.450 1.00 25.33 90 MET A O 1
ATOM 673 N N . LEU A 1 91 ? 4.086 73.923 -17.394 1.00 25.04 91 LEU A N 1
ATOM 674 C CA . LEU A 1 91 ? 5.106 73.158 -18.113 1.00 26.89 91 LEU A CA 1
ATOM 675 C C . LEU A 1 91 ? 5.566 71.934 -17.328 1.00 28.18 91 LEU A C 1
ATOM 676 O O . LEU A 1 91 ? 5.606 70.819 -17.870 1.00 26.54 91 LEU A O 1
ATOM 681 N N . LYS A 1 92 ? 5.950 72.128 -16.058 1.00 24.02 92 LYS A N 1
ATOM 682 C CA . LYS A 1 92 ? 6.435 71.010 -15.242 1.00 29.57 92 LYS A CA 1
ATOM 683 C C . LYS A 1 92 ? 5.351 69.957 -15.008 1.00 27.10 92 LYS A C 1
ATOM 684 O O . LYS A 1 92 ? 5.648 68.755 -14.974 1.00 28.74 92 LYS A O 1
ATOM 690 N N . GLN A 1 93 ? 4.089 70.375 -14.834 1.00 24.71 93 GLN A N 1
ATOM 691 C CA . GLN A 1 93 ? 3.017 69.392 -14.710 1.00 26.42 93 GLN A CA 1
ATOM 692 C C . GLN A 1 93 ? 2.869 68.584 -15.989 1.00 28.28 93 GLN A C 1
ATOM 693 O O . GLN A 1 93 ? 2.680 67.362 -15.938 1.00 27.96 93 GLN A O 1
ATOM 699 N N . ALA A 1 94 ? 2.950 69.252 -17.149 1.00 26.56 94 ALA A N 1
ATOM 700 C CA . ALA A 1 94 ? 2.886 68.527 -18.421 1.00 30.68 94 ALA A CA 1
ATOM 701 C C . ALA A 1 94 ? 4.047 67.541 -18.569 1.00 29.32 94 ALA A C 1
ATOM 702 O O . ALA A 1 94 ? 3.846 66.395 -18.991 1.00 28.92 94 ALA A O 1
ATOM 704 N N . ILE A 1 95 ? 5.269 67.967 -18.229 1.00 27.14 95 ILE A N 1
ATOM 705 C CA . ILE A 1 95 ? 6.436 67.092 -18.355 1.00 28.45 95 ILE A CA 1
ATOM 706 C C . ILE A 1 95 ? 6.277 65.872 -17.457 1.00 30.97 95 ILE A C 1
ATOM 707 O O . ILE A 1 95 ? 6.487 64.729 -17.887 1.00 32.77 95 ILE A O 1
ATOM 712 N N . HIS A 1 96 ? 5.864 66.096 -16.202 1.00 28.09 96 HIS A N 1
ATOM 713 C CA . HIS A 1 96 ? 5.670 64.976 -15.289 1.00 29.49 96 HIS A CA 1
ATOM 714 C C . HIS A 1 96 ? 4.595 64.032 -15.795 1.00 33.05 96 HIS A C 1
ATOM 715 O O . HIS A 1 96 ? 4.738 62.807 -15.697 1.00 33.00 96 HIS A O 1
ATOM 722 N N . HIS A 1 97 ? 3.502 64.588 -16.329 1.00 28.96 97 HIS A N 1
ATOM 723 C CA . HIS A 1 97 ? 2.420 63.755 -16.841 1.00 30.47 97 HIS A CA 1
ATOM 724 C C . HIS A 1 97 ? 2.887 62.913 -18.025 1.00 30.84 97 HIS A C 1
ATOM 725 O O . HIS A 1 97 ? 2.535 61.734 -18.142 1.00 31.91 97 HIS A O 1
ATOM 732 N N . ALA A 1 98 ? 3.654 63.516 -18.930 1.00 29.65 98 ALA A N 1
ATOM 733 C CA . ALA A 1 98 ? 4.263 62.743 -20.008 1.00 31.95 98 ALA A CA 1
ATOM 734 C C . ALA A 1 98 ? 5.150 61.638 -19.456 1.00 38.35 98 ALA A C 1
ATOM 735 O O . ALA A 1 98 ? 5.207 60.540 -20.020 1.00 39.16 98 ALA A O 1
ATOM 737 N N . ASN A 1 99 ? 5.822 61.895 -18.335 1.00 35.73 99 ASN A N 1
ATOM 738 C CA . ASN A 1 99 ? 6.826 60.953 -17.866 1.00 40.79 99 ASN A CA 1
ATOM 739 C C . ASN A 1 99 ? 6.234 59.780 -17.097 1.00 42.87 99 ASN A C 1
ATOM 740 O O . ASN A 1 99 ? 6.667 58.639 -17.290 1.00 46.14 99 ASN A O 1
ATOM 745 N N . HIS A 1 100 ? 5.268 60.025 -16.212 1.00 41.11 100 HIS A N 1
ATOM 746 C CA . HIS A 1 100 ? 4.863 58.984 -15.283 1.00 41.78 100 HIS A CA 1
ATOM 747 C C . HIS A 1 100 ? 4.125 57.863 -16.019 1.00 44.85 100 HIS A C 1
ATOM 748 O O . HIS A 1 100 ? 3.599 58.064 -17.118 1.00 46.48 100 HIS A O 1
ATOM 755 N N . PRO A 1 101 ? 4.129 56.652 -15.456 1.00 49.71 101 PRO A N 1
ATOM 756 C CA . PRO A 1 101 ? 3.503 55.517 -16.144 1.00 48.75 101 PRO A CA 1
ATOM 757 C C . PRO A 1 101 ? 1.997 55.688 -16.242 1.00 50.40 101 PRO A C 1
ATOM 758 O O . PRO A 1 101 ? 1.384 56.491 -15.536 1.00 50.91 101 PRO A O 1
ATOM 762 N N . LYS A 1 102 ? 1.403 54.897 -17.126 1.00 50.32 102 LYS A N 1
ATOM 763 C CA . LYS A 1 102 ? -0.027 54.963 -17.382 1.00 51.13 102 LYS A CA 1
ATOM 764 C C . LYS A 1 102 ? -0.675 53.598 -17.168 1.00 53.68 102 LYS A C 1
ATOM 765 O O . LYS A 1 102 ? -1.898 53.495 -17.015 1.00 64.58 102 LYS A O 1
ATOM 771 N N . ILE B 1 8 ? -10.197 61.457 -51.216 1.00 63.89 8 ILE B N 1
ATOM 772 C CA . ILE B 1 8 ? -10.715 60.251 -51.852 1.00 60.79 8 ILE B CA 1
ATOM 773 C C . ILE B 1 8 ? -11.140 59.254 -50.768 1.00 64.45 8 ILE B C 1
ATOM 774 O O . ILE B 1 8 ? -11.959 58.372 -51.031 1.00 65.66 8 ILE B O 1
ATOM 779 N N . ASN B 1 9 ? -10.604 59.405 -49.552 1.00 63.17 9 ASN B N 1
ATOM 780 C CA . ASN B 1 9 ? -11.072 58.645 -48.390 1.00 61.57 9 ASN B CA 1
ATOM 781 C C . ASN B 1 9 ? -10.489 59.261 -47.116 1.00 59.42 9 ASN B C 1
ATOM 782 O O . ASN B 1 9 ? -9.671 60.189 -47.162 1.00 53.21 9 ASN B O 1
ATOM 787 N N . THR B 1 10 ? -10.923 58.715 -45.971 1.00 60.85 10 THR B N 1
ATOM 788 C CA . THR B 1 10 ? -10.515 59.236 -44.665 1.00 58.78 10 THR B CA 1
ATOM 789 C C . THR B 1 10 ? -8.999 59.273 -44.537 1.00 53.46 10 THR B C 1
ATOM 790 O O . THR B 1 10 ? -8.422 60.307 -44.171 1.00 51.49 10 THR B O 1
ATOM 794 N N . ASP B 1 11 ? -8.341 58.149 -44.856 1.00 55.15 11 ASP B N 1
ATOM 795 C CA . ASP B 1 11 ? -6.882 58.063 -44.779 1.00 54.23 11 ASP B CA 1
ATOM 796 C C . ASP B 1 11 ? -6.215 59.175 -45.574 1.00 49.36 11 ASP B C 1
ATOM 797 O O . ASP B 1 11 ? -5.314 59.853 -45.070 1.00 46.70 11 ASP B O 1
ATOM 802 N N . THR B 1 12 ? -6.638 59.367 -46.826 1.00 49.66 12 THR B N 1
ATOM 803 C CA . THR B 1 12 ? -6.059 60.423 -47.650 1.00 46.99 12 THR B CA 1
ATOM 804 C C . THR B 1 12 ? -6.100 61.761 -46.925 1.00 43.77 12 THR B C 1
ATOM 805 O O . THR B 1 12 ? -5.078 62.445 -46.791 1.00 36.04 12 THR B O 1
ATOM 809 N N . LEU B 1 13 ? -7.272 62.130 -46.404 1.00 43.72 13 LEU B N 1
ATOM 810 C CA . LEU B 1 13 ? -7.401 63.447 -45.793 1.00 40.77 13 LEU B CA 1
ATOM 811 C C . LEU B 1 13 ? -6.599 63.567 -44.493 1.00 40.85 13 LEU B C 1
ATOM 812 O O . LEU B 1 13 ? -6.054 64.638 -44.217 1.00 36.46 13 LEU B O 1
ATOM 817 N N . GLU B 1 14 ? -6.464 62.502 -43.697 1.00 36.25 14 GLU B N 1
ATOM 818 C CA . GLU B 1 14 ? -5.613 62.670 -42.523 1.00 42.44 14 GLU B CA 1
ATOM 819 C C . GLU B 1 14 ? -4.133 62.749 -42.912 1.00 39.16 14 GLU B C 1
ATOM 820 O O . GLU B 1 14 ? -3.366 63.482 -42.274 1.00 35.51 14 GLU B O 1
ATOM 826 N N . ARG B 1 15 ? -3.709 62.008 -43.949 1.00 39.38 15 ARG B N 1
ATOM 827 C CA . ARG B 1 15 ? -2.344 62.172 -44.457 1.00 37.46 15 ARG B CA 1
ATOM 828 C C . ARG B 1 15 ? -2.097 63.611 -44.892 1.00 35.07 15 ARG B C 1
ATOM 829 O O . ARG B 1 15 ? -1.051 64.197 -44.590 1.00 37.07 15 ARG B O 1
ATOM 837 N N . VAL B 1 16 ? -3.063 64.201 -45.599 1.00 32.02 16 VAL B N 1
ATOM 838 C CA . VAL B 1 16 ? -2.942 65.588 -46.034 1.00 31.14 16 VAL B CA 1
ATOM 839 C C . VAL B 1 16 ? -2.849 66.528 -44.840 1.00 31.15 16 VAL B C 1
ATOM 840 O O . VAL B 1 16 ? -2.041 67.468 -44.836 1.00 30.35 16 VAL B O 1
ATOM 844 N N . THR B 1 17 ? -3.698 66.327 -43.819 1.00 32.75 17 THR B N 1
ATOM 845 C CA . THR B 1 17 ? -3.621 67.200 -42.650 1.00 31.19 17 THR B CA 1
ATOM 846 C C . THR B 1 17 ? -2.269 67.075 -41.957 1.00 32.19 17 THR B C 1
ATOM 847 O O . THR B 1 17 ? -1.751 68.067 -41.434 1.00 31.51 17 THR B O 1
ATOM 851 N N . GLU B 1 18 ? -1.700 65.860 -41.917 1.00 33.91 18 GLU B N 1
ATOM 852 C CA . GLU B 1 18 ? -0.363 65.673 -41.345 1.00 36.63 18 GLU B CA 1
ATOM 853 C C . GLU B 1 18 ? 0.692 66.429 -42.150 1.00 36.70 18 GLU B C 1
ATOM 854 O O . GLU B 1 18 ? 1.597 67.059 -41.575 1.00 36.64 18 GLU B O 1
ATOM 860 N N . ILE B 1 19 ? 0.588 66.378 -43.484 1.00 33.84 19 ILE B N 1
ATOM 861 C CA . ILE B 1 19 ? 1.473 67.164 -44.345 1.00 31.57 19 ILE B CA 1
ATOM 862 C C . ILE B 1 19 ? 1.402 68.644 -43.983 1.00 30.87 19 ILE B C 1
ATOM 863 O O . ILE B 1 19 ? 2.427 69.315 -43.810 1.00 30.00 19 ILE B O 1
ATOM 868 N N . PHE B 1 20 ? 0.185 69.186 -43.888 1.00 29.36 20 PHE B N 1
ATOM 869 C CA . PHE B 1 20 ? 0.054 70.626 -43.668 1.00 28.81 20 PHE B CA 1
ATOM 870 C C . PHE B 1 20 ? 0.498 71.037 -42.264 1.00 32.22 20 PHE B C 1
ATOM 871 O O . PHE B 1 20 ? 1.080 72.119 -42.081 1.00 30.44 20 PHE B O 1
ATOM 879 N N . LYS B 1 21 ? 0.227 70.219 -41.244 1.00 31.71 21 LYS B N 1
ATOM 880 C CA . LYS B 1 21 ? 0.696 70.673 -39.940 1.00 33.46 21 LYS B CA 1
ATOM 881 C C . LYS B 1 21 ? 2.210 70.572 -39.849 1.00 33.96 21 LYS B C 1
ATOM 882 O O . LYS B 1 21 ? 2.841 71.436 -39.232 1.00 34.82 21 LYS B O 1
ATOM 888 N N . ALA B 1 22 ? 2.819 69.582 -40.515 1.00 34.70 22 ALA B N 1
ATOM 889 C CA . ALA B 1 22 ? 4.282 69.559 -40.582 1.00 34.47 22 ALA B CA 1
ATOM 890 C C . ALA B 1 22 ? 4.831 70.799 -41.287 1.00 34.85 22 ALA B C 1
ATOM 891 O O . ALA B 1 22 ? 5.868 71.337 -40.886 1.00 35.15 22 ALA B O 1
ATOM 893 N N . LEU B 1 23 ? 4.150 71.279 -42.340 1.00 30.97 23 LEU B N 1
ATOM 894 C CA . LEU B 1 23 ? 4.629 72.480 -43.025 1.00 29.18 23 LEU B CA 1
ATOM 895 C C . LEU B 1 23 ? 4.301 73.774 -42.290 1.00 30.69 23 LEU B C 1
ATOM 896 O O . LEU B 1 23 ? 4.790 74.833 -42.697 1.00 31.26 23 LEU B O 1
ATOM 901 N N . GLY B 1 24 ? 3.479 73.731 -41.241 1.00 31.75 24 GLY B N 1
ATOM 902 C CA . GLY B 1 24 ? 3.121 74.947 -40.541 1.00 30.44 24 GLY B CA 1
ATOM 903 C C . GLY B 1 24 ? 4.191 75.344 -39.541 1.00 33.22 24 GLY B C 1
ATOM 904 O O . GLY B 1 24 ? 3.956 75.310 -38.329 1.00 32.80 24 GLY B O 1
ATOM 905 N N . ASP B 1 25 ? 5.365 75.726 -40.049 1.00 32.56 25 ASP B N 1
ATOM 906 C CA . ASP B 1 25 ? 6.578 75.892 -39.242 1.00 31.32 25 ASP B CA 1
ATOM 907 C C . ASP B 1 25 ? 7.532 76.773 -40.032 1.00 31.32 25 ASP B C 1
ATOM 908 O O . ASP B 1 25 ? 7.979 76.377 -41.114 1.00 30.00 25 ASP B O 1
ATOM 913 N N . TYR B 1 26 ? 7.811 77.969 -39.513 1.00 28.51 26 TYR B N 1
ATOM 914 C CA . TYR B 1 26 ? 8.595 78.960 -40.245 1.00 32.30 26 TYR B CA 1
ATOM 915 C C . TYR B 1 26 ? 9.901 78.384 -40.790 1.00 30.18 26 TYR B C 1
ATOM 916 O O . TYR B 1 26 ? 10.234 78.570 -41.967 1.00 26.77 26 TYR B O 1
ATOM 925 N N . ASN B 1 27 ? 10.657 77.680 -39.951 1.00 30.49 27 ASN B N 1
ATOM 926 C CA . ASN B 1 27 ? 11.970 77.230 -40.390 1.00 28.81 27 ASN B CA 1
ATOM 927 C C . ASN B 1 27 ? 11.863 76.076 -41.366 1.00 28.70 27 ASN B C 1
ATOM 928 O O . ASN B 1 27 ? 12.691 75.963 -42.278 1.00 24.69 27 ASN B O 1
ATOM 933 N N . ARG B 1 28 ? 10.848 75.221 -41.213 1.00 29.14 28 ARG B N 1
ATOM 934 C CA . ARG B 1 28 ? 10.652 74.165 -42.204 1.00 27.97 28 ARG B CA 1
ATOM 935 C C . ARG B 1 28 ? 10.267 74.750 -43.557 1.00 28.08 28 ARG B C 1
ATOM 936 O O . ARG B 1 28 ? 10.655 74.215 -44.601 1.00 25.83 28 ARG B O 1
ATOM 944 N N . ILE B 1 29 ? 9.489 75.837 -43.558 1.00 27.45 29 ILE B N 1
ATOM 945 C CA . ILE B 1 29 ? 9.170 76.507 -44.814 1.00 28.95 29 ILE B CA 1
ATOM 946 C C . ILE B 1 29 ? 10.427 77.111 -45.423 1.00 26.30 29 ILE B C 1
ATOM 947 O O . ILE B 1 29 ? 10.617 77.073 -46.638 1.00 23.65 29 ILE B O 1
ATOM 952 N N . ARG B 1 30 ? 11.293 77.703 -44.601 1.00 27.06 30 ARG B N 1
ATOM 953 C CA . ARG B 1 30 ? 12.554 78.212 -45.144 1.00 28.74 30 ARG B CA 1
ATOM 954 C C . ARG B 1 30 ? 13.403 77.100 -45.763 1.00 29.82 30 ARG B C 1
ATOM 955 O O . ARG B 1 30 ? 14.011 77.288 -46.833 1.00 28.84 30 ARG B O 1
ATOM 963 N N . ILE B 1 31 ? 13.473 75.940 -45.097 1.00 26.84 31 ILE B N 1
ATOM 964 C CA . ILE B 1 31 ? 14.225 74.813 -45.651 1.00 25.49 31 ILE B CA 1
ATOM 965 C C . ILE B 1 31 ? 13.594 74.355 -46.961 1.00 29.86 31 ILE B C 1
ATOM 966 O O . ILE B 1 31 ? 14.291 74.121 -47.959 1.00 26.68 31 ILE B O 1
ATOM 971 N N . MET B 1 32 ? 12.260 74.247 -46.985 1.00 26.07 32 MET B N 1
ATOM 972 C CA . MET B 1 32 ? 11.563 73.796 -48.185 1.00 28.23 32 MET B CA 1
ATOM 973 C C . MET B 1 32 ? 11.774 74.759 -49.343 1.00 28.78 32 MET B C 1
ATOM 974 O O . MET B 1 32 ? 11.995 74.328 -50.476 1.00 31.20 32 MET B O 1
ATOM 979 N N . GLU B 1 33 ? 11.707 76.066 -49.078 1.00 23.86 33 GLU B N 1
ATOM 980 C CA . GLU B 1 33 ? 11.888 77.051 -50.137 1.00 29.74 33 GLU B CA 1
ATOM 981 C C . GLU B 1 33 ? 13.311 77.001 -50.686 1.00 30.74 33 GLU B C 1
ATOM 982 O O . GLU B 1 33 ? 13.524 77.053 -51.912 1.00 30.11 33 GLU B O 1
ATOM 988 N N . LEU B 1 34 ? 14.296 76.853 -49.794 1.00 28.96 34 LEU B N 1
ATOM 989 C CA . LEU B 1 34 ? 15.669 76.665 -50.259 1.00 28.89 34 LEU B CA 1
ATOM 990 C C . LEU B 1 34 ? 15.773 75.451 -51.179 1.00 30.28 34 LEU B C 1
ATOM 991 O O . LEU B 1 34 ? 16.365 75.527 -52.263 1.00 32.41 34 LEU B O 1
ATOM 996 N N . LEU B 1 35 ? 15.223 74.308 -50.756 1.00 25.25 35 LEU B N 1
ATOM 997 C CA . LEU B 1 35 ? 15.276 73.126 -51.614 1.00 29.75 35 LEU B CA 1
ATOM 998 C C . LEU B 1 35 ? 14.509 73.340 -52.916 1.00 33.07 35 LEU B C 1
ATOM 999 O O . LEU B 1 35 ? 14.853 72.747 -53.943 1.00 34.13 35 LEU B O 1
ATOM 1004 N N . SER B 1 36 ? 13.475 74.180 -52.899 1.00 29.70 36 SER B N 1
ATOM 1005 C CA . SER B 1 36 ? 12.736 74.446 -54.129 1.00 33.90 36 SER B CA 1
ATOM 1006 C C . SER B 1 36 ? 13.577 75.245 -55.115 1.00 36.15 36 SER B C 1
ATOM 1007 O O . SER B 1 36 ? 13.331 75.189 -56.325 1.00 39.63 36 SER B O 1
ATOM 1010 N N . VAL B 1 37 ? 14.567 75.993 -54.620 1.00 37.24 37 VAL B N 1
ATOM 1011 C CA . VAL B 1 37 ? 15.509 76.655 -55.527 1.00 37.84 37 VAL B CA 1
ATOM 1012 C C . VAL B 1 37 ? 16.605 75.695 -55.998 1.00 38.89 37 VAL B C 1
ATOM 1013 O O . VAL B 1 37 ? 16.982 75.700 -57.178 1.00 41.06 37 VAL B O 1
ATOM 1017 N N . SER B 1 38 ? 17.149 74.874 -55.096 1.00 36.77 38 SER B N 1
ATOM 1018 C CA . SER B 1 38 ? 18.189 73.929 -55.481 1.00 38.39 38 SER B CA 1
ATOM 1019 C C . SER B 1 38 ? 18.363 72.843 -54.426 1.00 38.42 38 SER B C 1
ATOM 1020 O O . SER B 1 38 ? 18.318 73.120 -53.220 1.00 35.75 38 SER B O 1
ATOM 1023 N N . GLU B 1 39 ? 18.608 71.618 -54.898 1.00 38.14 39 GLU B N 1
ATOM 1024 C CA . GLU B 1 39 ? 19.011 70.523 -54.024 1.00 39.35 39 GLU B CA 1
ATOM 1025 C C . GLU B 1 39 ? 20.238 70.927 -53.205 1.00 35.28 39 GLU B C 1
ATOM 1026 O O . GLU B 1 39 ? 21.060 71.733 -53.642 1.00 37.43 39 GLU B O 1
ATOM 1032 N N . ALA B 1 40 ? 20.349 70.383 -51.992 1.00 34.39 40 ALA B N 1
ATOM 1033 C CA . ALA B 1 40 ? 21.378 70.854 -51.070 1.00 33.25 40 ALA B CA 1
ATOM 1034 C C . ALA B 1 40 ? 21.664 69.815 -49.995 1.00 33.59 40 ALA B C 1
ATOM 1035 O O . ALA B 1 40 ? 20.832 68.951 -49.699 1.00 32.44 40 ALA B O 1
ATOM 1037 N N . SER B 1 41 ? 22.861 69.922 -49.402 1.00 33.49 41 SER B N 1
ATOM 1038 C CA . SER B 1 41 ? 23.264 69.100 -48.268 1.00 32.24 41 SER B CA 1
ATOM 1039 C C . SER B 1 41 ? 22.875 69.779 -46.956 1.00 30.17 41 SER B C 1
ATOM 1040 O O . SER B 1 41 ? 22.530 70.962 -46.919 1.00 33.64 41 SER B O 1
ATOM 1043 N N . VAL B 1 42 ? 22.931 69.006 -45.868 1.00 29.92 42 VAL B N 1
ATOM 1044 C CA . VAL B 1 42 ? 22.619 69.539 -44.538 1.00 29.39 42 VAL B CA 1
ATOM 1045 C C . VAL B 1 42 ? 23.513 70.729 -44.208 1.00 34.44 42 VAL B C 1
ATOM 1046 O O . VAL B 1 42 ? 23.055 71.736 -43.650 1.00 31.34 42 VAL B O 1
ATOM 1050 N N . GLY B 1 43 ? 24.801 70.646 -44.560 1.00 33.54 43 GLY B N 1
ATOM 1051 C CA . GLY B 1 43 ? 25.702 71.749 -44.261 1.00 31.04 43 GLY B CA 1
ATOM 1052 C C . GLY B 1 43 ? 25.361 73.013 -45.023 1.00 30.69 43 GLY B C 1
ATOM 1053 O O . GLY B 1 43 ? 25.377 74.109 -44.463 1.00 32.04 43 GLY B O 1
ATOM 1054 N N . HIS B 1 44 ? 25.029 72.881 -46.303 1.00 30.92 44 HIS B N 1
ATOM 1055 C CA . HIS B 1 44 ? 24.629 74.048 -47.087 1.00 36.29 44 HIS B CA 1
ATOM 1056 C C . HIS B 1 44 ? 23.344 74.679 -46.549 1.00 35.40 44 HIS B C 1
ATOM 1057 O O . HIS B 1 44 ? 23.236 75.908 -46.455 1.00 33.40 44 HIS B O 1
ATOM 1064 N N . ILE B 1 45 ? 22.342 73.854 -46.233 1.00 32.58 45 ILE B N 1
ATOM 1065 C CA . ILE B 1 45 ? 21.101 74.380 -45.661 1.00 29.61 45 ILE B CA 1
ATOM 1066 C C . ILE B 1 45 ? 21.404 75.143 -44.384 1.00 28.84 45 ILE B C 1
ATOM 1067 O O . ILE B 1 45 ? 21.012 76.305 -44.222 1.00 31.86 45 ILE B O 1
ATOM 1072 N N . SER B 1 46 ? 22.143 74.504 -43.471 1.00 28.92 46 SER B N 1
ATOM 1073 C CA . SER B 1 46 ? 22.496 75.124 -42.201 1.00 30.01 46 SER B CA 1
ATOM 1074 C C . SER B 1 46 ? 23.198 76.465 -42.408 1.00 34.11 46 SER B C 1
ATOM 1075 O O . SER B 1 46 ? 22.814 77.484 -41.822 1.00 31.07 46 SER B O 1
ATOM 1078 N N . HIS B 1 47 ? 24.227 76.486 -43.258 1.00 32.82 47 HIS B N 1
ATOM 1079 C CA . HIS B 1 47 ? 24.971 77.722 -43.478 1.00 31.99 47 HIS B CA 1
ATOM 1080 C C . HIS B 1 47 ? 24.084 78.807 -44.085 1.00 34.09 47 HIS B C 1
ATOM 1081 O O . HIS B 1 47 ? 24.074 79.950 -43.612 1.00 33.23 47 HIS B O 1
ATOM 1088 N N . GLN B 1 48 ? 23.327 78.467 -45.137 1.00 30.96 48 GLN B N 1
ATOM 1089 C CA . GLN B 1 48 ? 22.519 79.466 -45.837 1.00 33.89 48 GLN B CA 1
ATOM 1090 C C . GLN B 1 48 ? 21.439 80.054 -44.943 1.00 33.73 48 GLN B C 1
ATOM 1091 O O . GLN B 1 48 ? 21.145 81.252 -45.027 1.00 36.51 48 GLN B O 1
ATOM 1097 N N . LEU B 1 49 ? 20.814 79.228 -44.106 1.00 32.49 49 LEU B N 1
ATOM 1098 C CA . LEU B 1 49 ? 19.676 79.664 -43.295 1.00 33.83 49 LEU B CA 1
ATOM 1099 C C . LEU B 1 49 ? 20.054 80.073 -41.874 1.00 34.53 49 LEU B C 1
ATOM 1100 O O . LEU B 1 49 ? 19.186 80.561 -41.131 1.00 33.16 49 LEU B O 1
ATOM 1105 N N . ASN B 1 50 ? 21.311 79.888 -41.477 1.00 34.07 50 ASN B N 1
ATOM 1106 C CA . ASN B 1 50 ? 21.742 80.137 -40.097 1.00 35.16 50 ASN B CA 1
ATOM 1107 C C . ASN B 1 50 ? 20.915 79.312 -39.111 1.00 33.87 50 ASN B C 1
ATOM 1108 O O . ASN B 1 50 ? 20.407 79.815 -38.104 1.00 28.82 50 ASN B O 1
ATOM 1113 N N . LEU B 1 51 ? 20.758 78.033 -39.438 1.00 32.87 51 LEU B N 1
ATOM 1114 C CA . LEU B 1 51 ? 20.226 77.025 -38.538 1.00 32.19 51 LEU B CA 1
ATOM 1115 C C . LEU B 1 51 ? 21.319 76.000 -38.291 1.00 31.45 51 LEU B C 1
ATOM 1116 O O . LEU B 1 51 ? 22.167 75.773 -39.151 1.00 31.65 51 LEU B O 1
ATOM 1121 N N . SER B 1 52 ? 21.301 75.382 -37.115 1.00 31.07 52 SER B N 1
ATOM 1122 C CA . SER B 1 52 ? 22.322 74.394 -36.812 1.00 35.63 52 SER B CA 1
ATOM 1123 C C . SER B 1 52 ? 22.101 73.132 -37.643 1.00 34.53 52 SER B C 1
ATOM 1124 O O . SER B 1 52 ? 20.991 72.832 -38.095 1.00 28.52 52 SER B O 1
ATOM 1127 N N . GLN B 1 53 ? 23.187 72.381 -37.836 1.00 32.56 53 GLN B N 1
ATOM 1128 C CA . GLN B 1 53 ? 23.109 71.166 -38.640 1.00 34.00 53 GLN B CA 1
ATOM 1129 C C . GLN B 1 53 ? 22.240 70.113 -37.959 1.00 32.39 53 GLN B C 1
ATOM 1130 O O . GLN B 1 53 ? 21.572 69.330 -38.644 1.00 32.83 53 GLN B O 1
ATOM 1136 N N . SER B 1 54 ? 22.209 70.090 -36.621 1.00 29.87 54 SER B N 1
ATOM 1137 C CA . SER B 1 54 ? 21.379 69.105 -35.933 1.00 32.71 54 SER B CA 1
ATOM 1138 C C . SER B 1 54 ? 19.896 69.470 -36.012 1.00 30.12 54 SER B C 1
ATOM 1139 O O . SER B 1 54 ? 19.043 68.588 -36.159 1.00 34.37 54 SER B O 1
ATOM 1142 N N . ASN B 1 55 ? 19.568 70.758 -35.894 1.00 27.89 55 ASN B N 1
ATOM 1143 C CA . ASN B 1 55 ? 18.191 71.194 -36.119 1.00 31.61 55 ASN B CA 1
ATOM 1144 C C . ASN B 1 55 ? 17.754 70.873 -37.544 1.00 31.45 55 ASN B C 1
ATOM 1145 O O . ASN B 1 55 ? 16.721 70.222 -37.759 1.00 32.08 55 ASN B O 1
ATOM 1150 N N . VAL B 1 56 ? 18.545 71.308 -38.532 1.00 29.23 56 VAL B N 1
ATOM 1151 C CA . VAL B 1 56 ? 18.248 71.019 -39.935 1.00 33.04 56 VAL B CA 1
ATOM 1152 C C . VAL B 1 56 ? 18.034 69.527 -40.141 1.00 35.25 56 VAL B C 1
ATOM 1153 O O . VAL B 1 56 ? 17.086 69.112 -40.815 1.00 29.58 56 VAL B O 1
ATOM 1157 N N . SER B 1 57 ? 18.906 68.695 -39.559 1.00 32.46 57 SER B N 1
ATOM 1158 C CA . SER B 1 57 ? 18.762 67.248 -39.718 1.00 31.47 57 SER B CA 1
ATOM 1159 C C . SER B 1 57 ? 17.469 66.744 -39.098 1.00 34.39 57 SER B C 1
ATOM 1160 O O . SER B 1 57 ? 16.786 65.894 -39.684 1.00 34.10 57 SER B O 1
ATOM 1163 N N . HIS B 1 58 ? 17.130 67.239 -37.901 1.00 31.25 58 HIS B N 1
ATOM 1164 C CA . HIS B 1 58 ? 15.870 66.875 -37.255 1.00 34.41 58 HIS B CA 1
ATOM 1165 C C . HIS B 1 58 ? 14.668 67.192 -38.159 1.00 34.14 58 HIS B C 1
ATOM 1166 O O . HIS B 1 58 ? 13.804 66.330 -38.418 1.00 34.11 58 HIS B O 1
ATOM 1173 N N . GLN B 1 59 ? 14.617 68.425 -38.676 1.00 31.51 59 GLN B N 1
ATOM 1174 C CA . GLN B 1 59 ? 13.502 68.829 -39.530 1.00 33.82 59 GLN B CA 1
ATOM 1175 C C . GLN B 1 59 ? 13.481 68.035 -40.832 1.00 32.64 59 GLN B C 1
ATOM 1176 O O . GLN B 1 59 ? 12.411 67.642 -41.298 1.00 32.92 59 GLN B O 1
ATOM 1182 N N . LEU B 1 60 ? 14.648 67.785 -41.437 1.00 28.11 60 LEU B N 1
ATOM 1183 C CA . LEU B 1 60 ? 14.682 67.023 -42.687 1.00 33.00 60 LEU B CA 1
ATOM 1184 C C . LEU B 1 60 ? 14.229 65.584 -42.474 1.00 35.43 60 L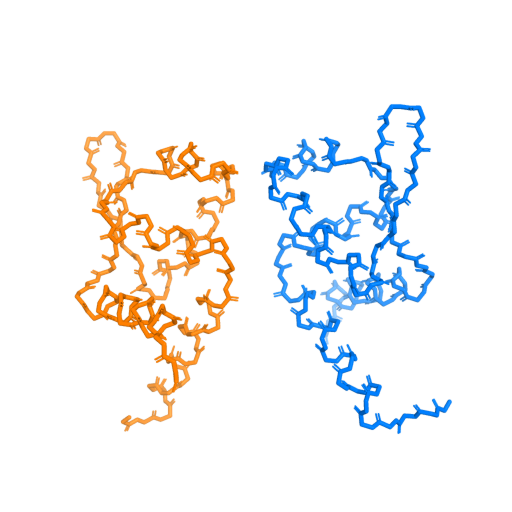EU B C 1
ATOM 1185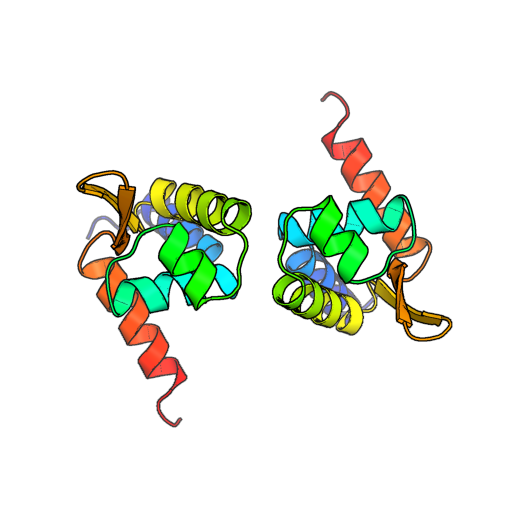 O O . LEU B 1 60 ? 13.629 64.981 -43.379 1.00 33.54 60 LEU B O 1
ATOM 1190 N N . LYS B 1 61 ? 14.502 65.031 -41.287 1.00 32.36 61 LYS B N 1
ATOM 1191 C CA . LYS B 1 61 ? 14.015 63.700 -40.928 1.00 34.26 61 LYS B CA 1
ATOM 1192 C C . LYS B 1 61 ? 12.493 63.677 -40.863 1.00 32.74 61 LYS B C 1
ATOM 1193 O O . LYS B 1 61 ? 11.843 62.763 -41.402 1.00 34.11 61 LYS B O 1
ATOM 1199 N N . LEU B 1 62 ? 11.907 64.685 -40.207 1.00 31.00 62 LEU B N 1
ATOM 1200 C CA . LEU B 1 62 ? 10.448 64.770 -40.136 1.00 31.68 62 LEU B CA 1
ATOM 1201 C C . LEU B 1 62 ? 9.831 64.958 -41.526 1.00 34.27 62 LEU B C 1
ATOM 1202 O O . LEU B 1 62 ? 8.871 64.267 -41.897 1.00 32.14 62 LEU B O 1
ATOM 1207 N N . LEU B 1 63 ? 10.377 65.891 -42.314 1.00 31.53 63 LEU B N 1
ATOM 1208 C CA . LEU B 1 63 ? 9.842 66.142 -43.649 1.00 30.77 63 LEU B CA 1
ATOM 1209 C C . LEU B 1 63 ? 9.976 64.916 -44.542 1.00 33.41 63 LEU B C 1
ATOM 1210 O O . LEU B 1 63 ? 9.077 64.628 -45.346 1.00 35.26 63 LEU B O 1
ATOM 1215 N N . LYS B 1 64 ? 11.061 64.155 -44.378 1.00 33.50 64 LYS B N 1
ATOM 1216 C CA . LYS B 1 64 ? 11.259 62.943 -45.166 1.00 32.88 64 LYS B CA 1
ATOM 1217 C C . LYS B 1 64 ? 10.220 61.885 -44.822 1.00 35.99 64 LYS B C 1
ATOM 1218 O O . LYS B 1 64 ? 9.691 61.211 -45.718 1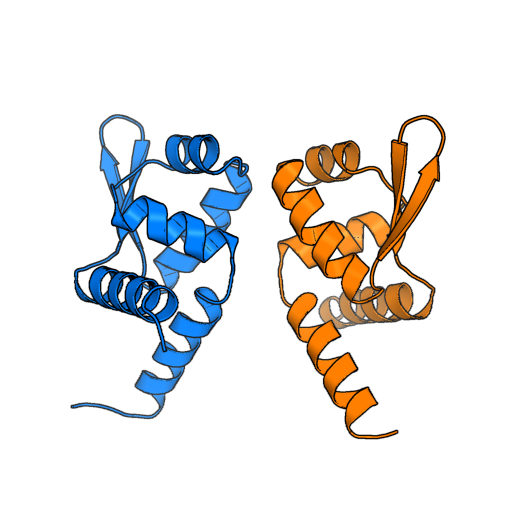.00 33.70 64 LYS B O 1
ATOM 1224 N N . SER B 1 65 ? 9.919 61.717 -43.529 1.00 32.98 65 SER B N 1
ATOM 1225 C CA . SER B 1 65 ? 8.958 60.684 -43.144 1.00 35.45 65 SER B CA 1
ATOM 1226 C C . SER B 1 65 ? 7.588 60.911 -43.783 1.00 34.33 65 SER B C 1
ATOM 1227 O O . SER B 1 65 ? 6.837 59.951 -43.995 1.00 37.75 65 SER B O 1
ATOM 1230 N N . LEU B 1 66 ? 7.245 62.159 -44.099 1.00 34.35 66 LEU B N 1
ATOM 1231 C CA . LEU B 1 66 ? 5.994 62.488 -44.772 1.00 34.29 66 LEU B CA 1
ATOM 1232 C C . LEU B 1 66 ? 6.158 62.626 -46.284 1.00 37.57 66 LEU B C 1
ATOM 1233 O O . LEU B 1 66 ? 5.234 63.107 -46.966 1.00 30.25 66 LEU B O 1
ATOM 1238 N N . HIS B 1 67 ? 7.310 62.196 -46.817 1.00 34.42 67 HIS B N 1
ATOM 1239 C CA . HIS B 1 67 ? 7.600 62.228 -48.252 1.00 32.54 67 HIS B CA 1
ATOM 1240 C C . HIS B 1 67 ? 7.482 63.639 -48.806 1.00 31.05 67 HIS B C 1
ATOM 1241 O O . HIS B 1 67 ? 6.964 63.849 -49.903 1.00 31.35 67 HIS B O 1
ATOM 1248 N N . LEU B 1 68 ? 7.950 64.621 -48.035 1.00 32.25 68 LEU B N 1
ATOM 1249 C CA . LEU B 1 68 ? 8.027 65.999 -48.509 1.00 31.82 68 LEU B CA 1
ATOM 1250 C C . LEU B 1 68 ? 9.404 66.345 -49.047 1.00 31.50 68 LEU B C 1
ATOM 1251 O O . LEU B 1 68 ? 9.522 67.156 -49.979 1.00 25.80 68 LEU B O 1
ATOM 1256 N N . VAL B 1 69 ? 10.443 65.725 -48.500 1.00 27.52 69 VAL B N 1
ATOM 1257 C CA . VAL B 1 69 ? 11.769 65.779 -49.086 1.00 31.98 69 VAL B CA 1
ATOM 1258 C C . VAL B 1 69 ? 12.225 64.344 -49.310 1.00 32.17 69 VAL B C 1
ATOM 1259 O O . VAL B 1 69 ? 11.693 63.397 -48.721 1.00 29.64 69 VAL B O 1
ATOM 1263 N N . LYS B 1 70 ? 13.194 64.186 -50.203 1.00 29.38 70 LYS B N 1
ATOM 1264 C CA . LYS B 1 70 ? 13.897 62.923 -50.367 1.00 33.20 70 LYS B CA 1
ATOM 1265 C C . LYS B 1 70 ? 15.391 63.192 -50.334 1.00 33.42 70 LYS B C 1
ATOM 1266 O O . LYS B 1 70 ? 15.835 64.323 -50.538 1.00 32.58 70 LYS B O 1
ATOM 1272 N N . ALA B 1 71 ? 16.164 62.134 -50.086 1.00 35.51 71 ALA B N 1
ATOM 1273 C CA . ALA B 1 71 ? 17.618 62.218 -50.059 1.00 37.74 71 ALA B CA 1
ATOM 1274 C C . ALA B 1 71 ? 18.216 61.194 -51.012 1.00 41.85 71 ALA B C 1
ATOM 1275 O O . ALA B 1 71 ? 17.754 60.051 -51.085 1.00 39.14 71 ALA B O 1
ATOM 1277 N N . LYS B 1 72 ? 19.235 61.620 -51.756 1.00 44.18 72 LYS B N 1
ATOM 1278 C CA . LYS B 1 72 ? 20.006 60.738 -52.619 1.00 46.67 72 LYS B CA 1
ATOM 1279 C C . LYS B 1 72 ? 21.461 60.739 -52.175 1.00 49.76 72 LYS B C 1
ATOM 1280 O O . LYS B 1 72 ? 22.000 61.769 -51.752 1.00 47.68 72 LYS B O 1
ATOM 1286 N N . ARG B 1 73 ? 22.083 59.569 -52.256 1.00 52.11 73 ARG B N 1
ATOM 1287 C CA . ARG B 1 73 ? 23.496 59.423 -51.950 1.00 56.69 73 ARG B CA 1
ATOM 1288 C C . ARG B 1 73 ? 24.316 60.010 -53.097 1.00 56.97 73 ARG B C 1
ATOM 1289 O O . ARG B 1 73 ? 24.127 59.638 -54.261 1.00 57.03 73 ARG B O 1
ATOM 1297 N N . GLN B 1 74 ? 25.204 60.948 -52.777 1.00 57.33 74 GLN B N 1
ATOM 1298 C CA . GLN B 1 74 ? 26.007 61.636 -53.788 1.00 61.93 74 GLN B CA 1
ATOM 1299 C C . GLN B 1 74 ? 27.429 61.746 -53.242 1.00 64.55 74 GLN B C 1
ATOM 1300 O O . GLN B 1 74 ? 27.710 62.579 -52.371 1.00 67.19 74 GLN B O 1
ATOM 1306 N N . GLY B 1 75 ? 28.313 60.890 -53.747 1.00 65.98 75 GLY B N 1
ATOM 1307 C CA . GLY B 1 75 ? 29.670 60.843 -53.226 1.00 66.56 75 GLY B CA 1
ATOM 1308 C C . GLY B 1 75 ? 29.663 60.466 -51.758 1.00 67.03 75 GLY B C 1
ATOM 1309 O O . GLY B 1 75 ? 29.062 59.466 -51.344 1.00 66.39 75 GLY B O 1
ATOM 1310 N N . GLN B 1 76 ? 30.336 61.286 -50.950 1.00 68.32 76 GLN B N 1
ATOM 1311 C CA . GLN B 1 76 ? 30.333 61.063 -49.510 1.00 69.17 76 GLN B CA 1
ATOM 1312 C C . GLN B 1 76 ? 28.966 61.355 -48.901 1.00 69.29 76 GLN B C 1
ATOM 1313 O O . GLN B 1 76 ? 28.586 60.731 -47.900 1.00 67.53 76 GLN B O 1
ATOM 1319 N N . SER B 1 77 ? 28.210 62.273 -49.500 1.00 64.60 77 SER B N 1
ATOM 1320 C CA . SER B 1 77 ? 27.182 63.015 -48.784 1.00 64.12 77 SER B CA 1
ATOM 1321 C C . SER B 1 77 ? 25.774 62.563 -49.169 1.00 57.55 77 SER B C 1
ATOM 1322 O O . SER B 1 77 ? 25.568 61.701 -50.029 1.00 56.15 77 SER B O 1
ATOM 1325 N N . MET B 1 78 ? 24.799 63.161 -48.488 1.00 55.35 78 MET B N 1
ATOM 1326 C CA . MET B 1 78 ? 23.385 63.032 -48.809 1.00 48.96 78 MET B CA 1
ATOM 1327 C C . MET B 1 78 ? 22.901 64.381 -49.324 1.00 45.19 78 MET B C 1
ATOM 1328 O O . MET B 1 78 ? 23.074 65.406 -48.659 1.00 47.14 78 MET B O 1
ATOM 1333 N N . ILE B 1 79 ? 22.338 64.387 -50.517 1.00 40.79 79 ILE B N 1
ATOM 1334 C CA . ILE B 1 79 ? 21.776 65.591 -51.106 1.00 38.20 79 ILE B CA 1
ATOM 1335 C C . ILE B 1 79 ? 20.263 65.496 -50.967 1.00 37.27 79 ILE B C 1
ATOM 1336 O O . ILE B 1 79 ? 19.666 64.469 -51.319 1.00 36.61 79 ILE B O 1
ATOM 1341 N N . TYR B 1 80 ? 19.649 66.546 -50.434 1.00 36.55 80 TYR B N 1
ATOM 1342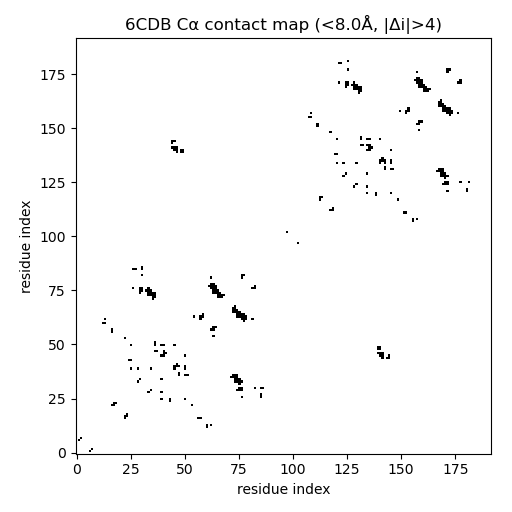 C CA . TYR B 1 80 ? 18.216 66.579 -50.195 1.00 32.67 80 TYR B CA 1
ATOM 1343 C C . TYR B 1 80 ? 17.522 67.393 -51.279 1.00 33.22 80 TYR B C 1
ATOM 1344 O O . TYR B 1 80 ? 18.082 68.345 -51.829 1.00 32.97 80 TYR B O 1
ATOM 1353 N N . SER B 1 81 ? 16.302 66.979 -51.610 1.00 31.26 81 SER B N 1
ATOM 1354 C CA . SER B 1 81 ? 15.504 67.673 -52.609 1.00 28.97 81 SER B CA 1
ATOM 1355 C C . SER B 1 81 ? 14.046 67.595 -52.181 1.00 29.10 81 SER B C 1
ATOM 1356 O O . SER B 1 81 ? 13.676 66.762 -51.353 1.00 26.65 81 SER B O 1
ATOM 1359 N N . LEU B 1 82 ? 13.213 68.465 -52.748 1.00 30.00 82 LEU B N 1
ATOM 1360 C CA . LEU B 1 82 ? 11.777 68.260 -52.596 1.00 28.80 82 LEU B CA 1
ATOM 1361 C C . LEU B 1 82 ? 11.396 66.918 -53.207 1.00 28.70 82 LEU B C 1
ATOM 1362 O O . LEU B 1 82 ? 12.030 66.440 -54.152 1.00 30.94 82 LEU B O 1
ATOM 1367 N N . ASP B 1 83 ? 10.365 66.286 -52.646 1.00 31.09 83 ASP B N 1
ATOM 1368 C CA . ASP B 1 83 ? 10.119 64.891 -52.989 1.00 31.33 83 ASP B CA 1
ATOM 1369 C C . ASP B 1 83 ? 9.759 64.734 -54.460 1.00 31.74 83 ASP B C 1
ATOM 1370 O O . ASP B 1 83 ? 10.323 63.889 -55.158 1.00 32.11 83 ASP B O 1
ATOM 1375 N N . ASP B 1 84 ? 8.821 65.531 -54.951 1.00 28.88 84 ASP B N 1
ATOM 1376 C CA . ASP B 1 84 ? 8.484 65.444 -56.370 1.00 30.99 84 ASP B CA 1
ATOM 1377 C C . ASP B 1 84 ? 7.756 66.724 -56.769 1.00 31.10 84 ASP B C 1
ATOM 1378 O O . ASP B 1 84 ? 7.697 67.683 -55.986 1.00 27.29 84 ASP B O 1
ATOM 1383 N N . ILE B 1 85 ? 7.135 66.702 -57.952 1.00 29.17 85 ILE B N 1
ATOM 1384 C CA . ILE B 1 85 ? 6.570 67.907 -58.539 1.00 28.00 85 ILE B CA 1
ATOM 1385 C C . ILE B 1 85 ? 5.319 68.340 -57.797 1.00 26.92 85 ILE B C 1
ATOM 1386 O O . ILE B 1 85 ? 4.986 69.533 -57.781 1.00 27.44 85 ILE B O 1
ATOM 1391 N N . HIS B 1 86 ? 4.585 67.406 -57.188 1.00 24.53 86 HIS B N 1
ATOM 1392 C CA . HIS B 1 86 ? 3.416 67.824 -56.427 1.00 27.75 86 HIS B CA 1
ATOM 1393 C C . HIS B 1 86 ? 3.810 68.689 -55.238 1.00 26.73 86 HIS B C 1
ATOM 1394 O O . HIS B 1 86 ? 3.137 69.687 -54.943 1.00 26.40 86 HIS B O 1
ATOM 1401 N N . VAL B 1 87 ? 4.904 68.333 -54.552 1.00 26.73 87 VAL B N 1
ATOM 1402 C CA . VAL B 1 87 ? 5.356 69.105 -53.390 1.00 23.07 87 VAL B CA 1
ATOM 1403 C C . VAL B 1 87 ? 5.880 70.473 -53.818 1.00 25.57 87 VAL B C 1
ATOM 1404 O O . VAL B 1 87 ? 5.582 71.505 -53.188 1.00 23.16 87 VAL B O 1
ATOM 1408 N N . ALA B 1 88 ? 6.681 70.504 -54.889 1.00 25.04 88 ALA B N 1
ATOM 1409 C CA . ALA B 1 88 ? 7.196 71.778 -55.378 1.00 25.97 88 ALA B CA 1
ATOM 1410 C C . ALA B 1 88 ? 6.057 72.680 -55.843 1.00 24.00 88 ALA B C 1
ATOM 1411 O O . ALA B 1 88 ? 6.051 73.880 -55.558 1.00 25.54 88 ALA B O 1
ATOM 1413 N N . THR B 1 89 ? 5.063 72.113 -56.529 1.00 23.34 89 THR B N 1
ATOM 1414 C CA . THR B 1 89 ? 3.943 72.922 -57.005 1.00 26.25 89 THR B CA 1
ATOM 1415 C C . THR B 1 89 ? 3.101 73.431 -55.838 1.00 26.14 89 THR B C 1
ATOM 1416 O O . THR B 1 89 ? 2.701 74.603 -55.815 1.00 24.44 89 THR B O 1
ATOM 1420 N N . MET B 1 90 ? 2.830 72.565 -54.855 1.00 24.96 90 MET B N 1
ATOM 1421 C CA . MET B 1 90 ? 2.089 72.992 -53.665 1.00 28.66 90 MET B CA 1
ATOM 1422 C C . MET B 1 90 ? 2.769 74.186 -53.001 1.00 26.10 90 MET B C 1
ATOM 1423 O O . MET B 1 90 ? 2.137 75.231 -52.757 1.00 25.56 90 MET B O 1
ATOM 1428 N N . LEU B 1 91 ? 4.078 74.058 -52.757 1.00 26.68 91 LEU B N 1
ATOM 1429 C CA . LEU B 1 91 ? 4.849 75.106 -52.086 1.00 26.65 91 LEU B CA 1
ATOM 1430 C C . LEU B 1 91 ? 4.891 76.400 -52.897 1.00 29.28 91 LEU B C 1
ATOM 1431 O O . LEU B 1 91 ? 4.624 77.483 -52.365 1.00 26.57 91 LEU B O 1
ATOM 1436 N N . LYS B 1 92 ? 5.278 76.317 -54.180 1.00 25.11 92 LYS B N 1
ATOM 1437 C CA . LYS B 1 92 ? 5.420 77.530 -54.987 1.00 28.92 92 LYS B CA 1
ATOM 1438 C C . LYS B 1 92 ? 4.084 78.222 -55.238 1.00 24.38 92 LYS B C 1
ATOM 1439 O O . LYS B 1 92 ? 4.023 79.459 -55.317 1.00 26.45 92 LYS B O 1
ATOM 1445 N N . GLN B 1 93 ? 3.005 77.459 -55.403 1.00 25.24 93 GLN B N 1
ATOM 1446 C CA . GLN B 1 93 ? 1.699 78.095 -55.528 1.00 24.89 93 GLN B CA 1
ATOM 1447 C C . GLN B 1 93 ? 1.322 78.809 -54.233 1.00 29.77 93 GLN B C 1
ATOM 1448 O O . GLN B 1 93 ? 0.744 79.903 -54.267 1.00 26.43 93 GLN B O 1
ATOM 1454 N N . ALA B 1 94 ? 1.648 78.203 -53.081 1.00 25.92 94 ALA B N 1
ATOM 1455 C CA . ALA B 1 94 ? 1.388 78.859 -51.798 1.00 29.76 94 ALA B CA 1
ATOM 1456 C C . ALA B 1 94 ? 2.174 80.160 -51.680 1.00 28.89 94 ALA B C 1
ATOM 1457 O O . ALA B 1 94 ? 1.626 81.205 -51.315 1.00 30.01 94 ALA B O 1
ATOM 1459 N N . ILE B 1 95 ? 3.466 80.120 -52.005 1.00 30.29 95 ILE B N 1
ATOM 1460 C CA . ILE B 1 95 ? 4.283 81.327 -51.924 1.00 31.53 95 ILE B CA 1
ATOM 1461 C C . ILE B 1 95 ? 3.711 82.416 -52.820 1.00 31.46 95 ILE B C 1
ATOM 1462 O O . ILE B 1 95 ? 3.545 83.571 -52.398 1.00 32.29 95 ILE B O 1
ATOM 1467 N N . HIS B 1 96 ? 3.414 82.065 -54.082 1.00 30.31 96 HIS B N 1
ATOM 1468 C CA . HIS B 1 96 ? 2.860 83.050 -55.003 1.00 29.98 96 HIS B CA 1
ATOM 1469 C C . HIS B 1 96 ? 1.559 83.626 -54.465 1.00 30.35 96 HIS B C 1
ATOM 1470 O O . HIS B 1 96 ? 1.333 84.840 -54.530 1.00 30.73 96 HIS B O 1
ATOM 1477 N N . HIS B 1 97 ? 0.696 82.768 -53.919 1.00 29.27 97 HIS B N 1
ATOM 1478 C CA . HIS B 1 97 ? -0.595 83.227 -53.415 1.00 29.90 97 HIS B CA 1
ATOM 1479 C C . HIS B 1 97 ? -0.418 84.198 -52.253 1.00 32.58 97 HIS B C 1
ATOM 1480 O O . HIS B 1 97 ? -1.037 85.267 -52.218 1.00 31.96 97 HIS B O 1
ATOM 1487 N N . ALA B 1 98 ? 0.434 83.838 -51.291 1.00 32.36 98 ALA B N 1
ATOM 1488 C CA . ALA B 1 98 ? 0.732 84.751 -50.196 1.00 36.14 98 ALA B CA 1
ATOM 1489 C C . ALA B 1 98 ? 1.256 86.077 -50.720 1.00 39.31 98 ALA B C 1
ATOM 1490 O O . ALA B 1 98 ? 0.956 87.133 -50.152 1.00 42.21 98 ALA B O 1
ATOM 1492 N N . ASN B 1 99 ? 1.983 86.045 -51.843 1.00 37.38 99 ASN B N 1
ATOM 1493 C CA . ASN B 1 99 ? 2.694 87.222 -52.323 1.00 39.82 99 ASN B CA 1
ATOM 1494 C C . ASN B 1 99 ? 1.810 88.223 -53.064 1.00 43.20 99 ASN B C 1
ATOM 1495 O O . ASN B 1 99 ? 2.088 89.429 -53.023 1.00 46.00 99 ASN B O 1
ATOM 1500 N N . HIS B 1 100 ? 0.766 87.765 -53.765 1.00 39.95 100 HIS B N 1
ATOM 1501 C CA . HIS B 1 100 ? 0.128 88.716 -54.664 1.00 40.59 100 HIS B CA 1
ATOM 1502 C C . HIS B 1 100 ? -0.967 89.522 -53.958 1.00 46.07 100 HIS B C 1
ATOM 1503 O O . HIS B 1 100 ? -1.467 89.134 -52.894 1.00 44.12 100 HIS B O 1
ATOM 1510 N N . PRO B 1 101 ? -1.328 90.684 -54.509 1.00 49.62 101 PRO B N 1
ATOM 1511 C CA . PRO B 1 101 ? -2.295 91.563 -53.833 1.00 47.71 101 PRO B CA 1
ATOM 1512 C C . PRO B 1 101 ? -3.704 90.988 -53.792 1.00 49.71 101 PRO B C 1
ATOM 1513 O O . PRO B 1 101 ? -4.101 90.154 -54.608 1.00 47.51 101 PRO B O 1
ATOM 1517 N N . LYS B 1 102 ? -4.467 91.475 -52.817 1.00 51.58 102 LYS B N 1
ATOM 1518 C CA . LYS B 1 102 ? -5.817 90.998 -52.551 1.00 50.03 102 LYS B CA 1
ATOM 1519 C C . LYS B 1 102 ? -6.865 92.053 -52.886 1.00 49.15 102 LYS B C 1
ATOM 1520 O O . LYS B 1 102 ? -7.988 91.717 -53.278 1.00 55.80 102 LYS B O 1
#

Foldseek 3Di:
DPDDPVVVVLVVVLVVLVPDVLLLLLQVVLLVHWAFLVVSCVVVVHDSVVSVVSVVSCVVSQQKDWDDDDHTIIIHGRDVVSSVVSVVVVVVVPDDD/DDPVVVVLVVLLVVLVPDVLLLVLQVVLLVHWAFLVVSCVVVVHDSVVSVVSVVSCVVSQQKDWDDDVPGIIIHGRDDVNSCVSVVVVVVVPDDD

CATH classification: 1.10.10.10

Secondary structure (DSSP, 8-state):
----HHHHHHHHHHHHHH--HHHHHHHHHHHH--EEHHHHHHHHT--HHHHHHHHHHHHHTTSEEEEEETTEEEEEESSHHHHHHHHHHHHHHHS--/--HHHHHHHHHHHHHH--HHHHHHHHHHHH--B-HHHHHHHHT--HHHHHHHHHHHHHTTSEEEEEETTEEEEEESSHHHHHHHHHHHHHHHS--

Nearest PDB structures (foldseek):
  6cdb-assembly1_A  TM=1.005E+00  e=8.205E-16  Staphylococcus aureus
  6cda-assembly1_A-2  TM=9.957E-01  e=1.139E-15  Staphylococcus aureus
  1r1v-assembly2_B  TM=1.001E+00  e=2.194E-15  Staphylococcus aureus
  1r1u-assembly2_D  TM=1.002E+00  e=1.568E-14  Staphylococcus aureus
  1r22-assembly1_B  TM=9.642E-01  e=1.323E-09  Synechococcus elongatus PCC 7942 = FACHB-805

Radius of gyration: 19.12 Å; Cα contacts (8 Å, |Δi|>4): 191; chains: 2; bounding box: 45×38×47 Å

InterPro domains:
  IPR001845 HTH ArsR-type DNA-binding domain [PF01022] (27-70)
  IPR001845 HTH ArsR-type DNA-binding domain [PR00778] (20-35)
  IPR001845 HTH ArsR-type DNA-binding domain [PR00778] (52-67)
  IPR001845 HTH ArsR-type DNA-binding domain [PR00778] (67-82)
  IPR001845 HTH ArsR-type DNA-binding domain [PS50987] (8-102)
  IPR001845 HTH ArsR-type DNA-binding domain [SM00418] (18-96)
  IPR011991 ArsR-like helix-turn-helix domain [cd00090] (20-96)
  IPR036388 Winged helix-like DNA-binding domain superfamily [G3DSA:1.10.10.10] (2-106)
  IPR036390 Winged helix DNA-binding domain superfamily [SSF46785] (11-99)
  IPR051011 Metal-responsive transcriptional regulator [PTHR43132] (9-102)